Protein AF-A0A0C3HER8-F1 (afdb_monomer_lite)

pLDDT: mean 70.4, std 22.16, range [34.41, 98.25]

Foldseek 3Di:
DDDDDDDDDDDDDDDDDDDDDDDDDDDDDDDPDDDDDDDDDPDPDDDDDDPPVVVVVVCVVVVVDDDPDDDDDDDDDPDDPVPPDDPPPCDPCNDPPDDPVVVVVCCVVPDDPVVVVVVVVVVVVVVVVVVVVVVVVVCVVVVVVVVVVVVVVVVCVVVVVVVVVVVVVVVVVVVVVVVVVVVVVVVD

InterPro domains:
  IPR014812 Vacuolar protein sorting-associated protein 51 [PTHR15954] (51-187)

Structure (mmCIF, N/CA/C/O backbone):
data_AF-A0A0C3HER8-F1
#
_entry.id   AF-A0A0C3HER8-F1
#
loop_
_atom_site.group_PDB
_atom_site.id
_atom_site.type_symbol
_atom_site.label_atom_id
_atom_site.label_alt_id
_atom_site.label_comp_id
_atom_site.label_asym_id
_atom_site.label_entity_id
_atom_site.label_seq_id
_atom_site.pdbx_PDB_ins_code
_atom_site.Cartn_x
_atom_site.Cartn_y
_atom_site.Cartn_z
_atom_site.occupancy
_atom_site.B_iso_or_equiv
_atom_site.auth_seq_id
_atom_site.auth_comp_id
_atom_site.auth_asym_id
_atom_site.auth_atom_id
_atom_site.pdbx_PDB_model_num
ATOM 1 N N . MET A 1 1 ? 66.179 -11.583 64.950 1.00 36.03 1 MET A N 1
ATOM 2 C CA . MET A 1 1 ? 67.296 -12.157 64.172 1.00 36.03 1 MET A CA 1
ATOM 3 C C . MET A 1 1 ? 66.731 -12.694 62.861 1.00 36.03 1 MET A C 1
ATOM 5 O O . MET A 1 1 ? 65.761 -13.429 62.936 1.00 36.03 1 MET A O 1
ATOM 9 N N . SER A 1 2 ? 67.297 -12.243 61.731 1.00 41.34 2 SER A N 1
ATOM 10 C CA . SER A 1 2 ? 67.561 -12.968 60.462 1.00 41.34 2 SER A CA 1
ATOM 11 C C . SER A 1 2 ? 66.418 -13.782 59.808 1.00 41.34 2 SER A C 1
ATOM 13 O O . SER A 1 2 ? 65.965 -14.758 60.381 1.00 41.34 2 SER A O 1
ATOM 15 N N . THR A 1 3 ? 65.813 -13.341 58.690 1.00 47.31 3 THR A N 1
ATOM 16 C CA . THR A 1 3 ? 66.182 -13.539 57.252 1.00 47.31 3 THR A CA 1
ATOM 17 C C . THR A 1 3 ? 66.049 -14.968 56.704 1.00 47.31 3 THR A C 1
ATOM 19 O O . THR A 1 3 ? 66.429 -15.907 57.389 1.00 47.31 3 THR A O 1
ATOM 22 N N . ILE A 1 4 ? 65.705 -15.047 55.400 1.00 44.41 4 ILE A N 1
ATOM 23 C CA . ILE A 1 4 ? 65.867 -16.148 54.409 1.00 44.41 4 ILE A CA 1
ATOM 24 C C . ILE A 1 4 ? 64.504 -16.763 54.019 1.00 44.41 4 ILE A C 1
ATOM 26 O O . ILE A 1 4 ? 63.857 -17.436 54.808 1.00 44.41 4 ILE A O 1
ATOM 30 N N . THR A 1 5 ? 63.963 -16.503 52.821 1.00 42.19 5 THR A N 1
ATOM 31 C CA . THR A 1 5 ? 64.380 -17.188 51.579 1.00 42.19 5 THR A CA 1
ATOM 32 C C . THR A 1 5 ? 63.949 -16.409 50.315 1.00 42.19 5 THR A C 1
ATOM 34 O O . THR A 1 5 ? 62.764 -16.188 50.089 1.00 42.19 5 THR A O 1
ATOM 37 N N . SER A 1 6 ? 64.931 -16.015 49.497 1.00 42.56 6 SER A N 1
ATOM 38 C CA . SER A 1 6 ? 64.854 -15.663 48.053 1.00 42.56 6 SER A CA 1
ATOM 39 C C . SER A 1 6 ? 64.856 -16.971 47.200 1.00 42.56 6 SER A C 1
ATOM 41 O O . SER A 1 6 ? 65.068 -18.007 47.828 1.00 42.56 6 SER A O 1
ATOM 43 N N . PRO A 1 7 ? 64.768 -17.031 45.835 1.00 53.53 7 PRO A N 1
ATOM 44 C CA . PRO A 1 7 ? 65.050 -15.960 44.864 1.00 53.53 7 PRO A CA 1
ATOM 45 C C . PRO A 1 7 ? 64.317 -15.962 43.484 1.00 53.53 7 PRO A C 1
ATOM 47 O O . PRO A 1 7 ? 63.712 -16.932 43.047 1.00 53.53 7 PRO A O 1
ATOM 50 N N . ARG A 1 8 ? 64.600 -14.867 42.759 1.00 44.84 8 ARG A N 1
ATOM 51 C CA . ARG A 1 8 ? 64.931 -14.727 41.319 1.00 44.84 8 ARG A CA 1
ATOM 52 C C . ARG A 1 8 ? 63.844 -14.611 40.233 1.00 44.84 8 ARG A C 1
ATOM 54 O O . ARG A 1 8 ? 62.981 -15.452 40.045 1.00 44.84 8 ARG A O 1
ATOM 61 N N . GLU A 1 9 ? 64.051 -13.537 39.471 1.00 43.25 9 GLU A N 1
ATOM 62 C CA . GLU A 1 9 ? 63.385 -13.013 38.279 1.00 43.25 9 GLU A CA 1
ATOM 63 C C . GLU A 1 9 ? 63.545 -13.880 37.012 1.00 43.25 9 GLU A C 1
ATOM 65 O O . GLU A 1 9 ? 64.532 -14.601 36.871 1.00 43.25 9 GLU A O 1
ATOM 70 N N . THR A 1 10 ? 62.665 -13.712 36.014 1.00 42.00 10 THR A N 1
ATOM 71 C CA . THR A 1 10 ? 62.975 -12.973 34.763 1.00 42.00 10 THR A CA 1
ATOM 72 C C . THR A 1 10 ? 61.785 -12.918 33.790 1.00 42.00 10 THR A C 1
ATOM 74 O O . THR A 1 10 ? 60.959 -13.818 33.697 1.00 42.00 10 THR A O 1
ATOM 77 N N . SER A 1 11 ? 61.742 -11.779 33.101 1.00 41.00 11 SER A N 1
ATOM 78 C CA . SER A 1 11 ? 60.847 -11.278 32.052 1.00 41.00 11 SER A CA 1
ATOM 79 C C . SER A 1 11 ? 60.719 -12.167 30.797 1.00 41.00 11 SER A C 1
ATOM 81 O O . SER A 1 11 ? 61.661 -12.881 30.467 1.00 41.00 11 SER A O 1
ATOM 83 N N . VAL A 1 12 ? 59.610 -12.042 30.043 1.00 40.78 12 VAL A N 1
ATOM 84 C CA . VAL A 1 12 ? 59.572 -11.516 28.648 1.00 40.78 12 VAL A CA 1
ATOM 85 C C . VAL A 1 12 ? 58.244 -11.857 27.937 1.00 40.78 12 VAL A C 1
ATOM 87 O O . VAL A 1 12 ? 57.794 -12.997 27.893 1.00 40.78 12 VAL A O 1
ATOM 90 N N . ASN A 1 13 ? 57.656 -10.820 27.332 1.00 46.50 13 ASN A N 1
ATOM 91 C CA . ASN A 1 13 ? 56.527 -10.824 26.394 1.00 46.50 13 ASN A CA 1
ATOM 92 C C . ASN A 1 13 ? 56.845 -11.541 25.060 1.00 46.50 13 ASN A C 1
ATOM 94 O O . ASN A 1 13 ? 57.901 -11.310 24.477 1.00 46.50 13 ASN A O 1
ATOM 98 N N . GLY A 1 14 ? 55.871 -12.256 24.482 1.00 35.16 14 GLY A N 1
ATOM 99 C CA . GLY A 1 14 ? 55.905 -12.717 23.083 1.00 35.16 14 GLY A CA 1
ATOM 100 C C . GLY A 1 14 ? 54.673 -13.553 22.711 1.00 35.16 14 GLY A C 1
ATOM 101 O O . GLY A 1 14 ? 54.462 -14.613 23.283 1.00 35.16 14 GLY A O 1
ATOM 102 N N . GLY A 1 15 ? 53.825 -13.051 21.806 1.00 37.53 15 GLY A N 1
ATOM 103 C CA . GLY A 1 15 ? 52.439 -13.510 21.615 1.00 37.53 15 GLY A CA 1
ATOM 104 C C . GLY A 1 15 ? 52.199 -14.741 20.727 1.00 37.53 15 GLY A C 1
ATOM 105 O O . GLY A 1 15 ? 53.120 -15.238 20.086 1.00 37.53 15 GLY A O 1
ATOM 106 N N . ARG A 1 16 ? 50.921 -15.171 20.662 1.00 38.00 16 ARG A N 1
ATOM 107 C CA . ARG A 1 16 ? 50.196 -15.766 19.505 1.00 38.00 16 ARG A CA 1
ATOM 108 C C . ARG A 1 16 ? 48.746 -16.184 19.880 1.00 38.00 16 ARG A C 1
ATOM 110 O O . ARG A 1 16 ? 48.547 -17.031 20.737 1.00 38.00 16 ARG A O 1
ATOM 117 N N . LEU A 1 17 ? 47.777 -15.536 19.219 1.00 43.94 17 LEU A N 1
ATOM 118 C CA . LEU A 1 17 ? 46.434 -15.946 18.730 1.00 43.94 17 LEU A CA 1
ATOM 119 C C . LEU A 1 17 ? 45.772 -17.258 19.229 1.00 43.94 17 LEU A C 1
ATOM 121 O O . LEU A 1 17 ? 46.312 -18.303 18.893 1.00 43.94 17 LEU A O 1
ATOM 125 N N . ILE A 1 18 ? 44.540 -17.190 19.793 1.00 48.09 18 ILE A N 1
ATOM 126 C CA . ILE A 1 18 ? 43.339 -18.054 19.527 1.00 48.09 18 ILE A CA 1
ATOM 127 C C . ILE A 1 18 ? 42.047 -17.294 19.967 1.00 48.09 18 ILE A C 1
ATOM 129 O O . ILE A 1 18 ? 42.058 -16.727 21.060 1.00 48.09 18 ILE A O 1
ATOM 133 N N . PRO A 1 19 ? 40.935 -17.261 19.189 1.00 44.22 19 PRO A N 1
ATOM 134 C CA . PRO A 1 19 ? 39.677 -16.611 19.581 1.00 44.22 19 PRO A CA 1
ATOM 135 C C . PRO A 1 19 ? 38.707 -17.586 20.277 1.00 44.22 19 PRO A C 1
ATOM 137 O O . PRO A 1 19 ? 38.518 -18.710 19.815 1.00 44.22 19 PRO A O 1
ATOM 140 N N . VAL A 1 20 ? 38.037 -17.145 21.348 1.00 43.97 20 VAL A N 1
ATOM 141 C CA . VAL A 1 20 ? 36.901 -17.865 21.953 1.00 43.97 20 VAL A CA 1
ATOM 142 C C . VAL A 1 20 ? 35.660 -16.983 21.870 1.00 43.97 20 VAL A C 1
ATOM 144 O O . VAL A 1 20 ? 35.653 -15.834 22.306 1.00 43.97 20 VAL A O 1
ATOM 147 N N . ILE A 1 21 ? 34.638 -17.546 21.237 1.00 46.84 21 ILE A N 1
ATOM 148 C CA . ILE A 1 21 ? 33.310 -16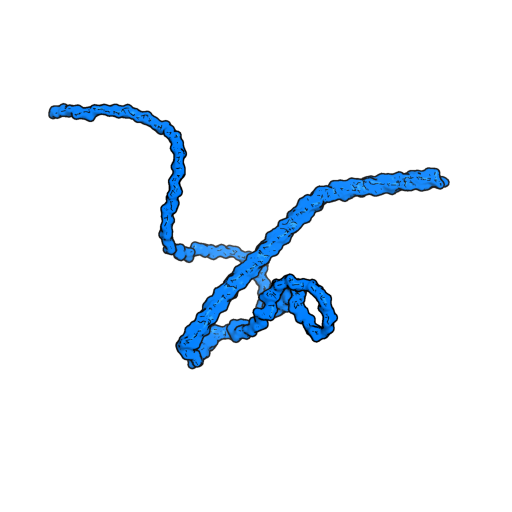.990 20.994 1.00 46.84 21 ILE A CA 1
ATOM 149 C C . ILE A 1 21 ? 32.611 -16.786 22.343 1.00 46.84 21 ILE A C 1
ATOM 151 O O . ILE A 1 21 ? 32.310 -17.755 23.037 1.00 46.84 21 ILE A O 1
ATOM 155 N N . SER A 1 22 ? 32.338 -15.531 22.696 1.00 39.12 22 SER A N 1
ATOM 156 C CA . SER A 1 22 ? 31.567 -15.160 23.885 1.00 39.12 22 SER A CA 1
ATOM 157 C C . SER A 1 22 ? 30.166 -14.720 23.472 1.00 39.12 22 SER A C 1
ATOM 159 O O . SER A 1 22 ? 29.969 -13.597 23.016 1.00 39.12 22 SER A O 1
ATOM 161 N N . THR A 1 23 ? 29.176 -15.591 23.650 1.00 47.62 23 THR A N 1
ATOM 162 C CA . THR A 1 23 ? 27.779 -15.161 23.815 1.00 47.62 23 THR A CA 1
ATOM 163 C C . THR A 1 23 ? 27.589 -14.596 25.220 1.00 47.62 23 THR A C 1
ATOM 165 O O . THR A 1 23 ? 28.063 -15.209 26.180 1.00 47.62 23 THR A O 1
ATOM 168 N N . PRO A 1 24 ? 26.824 -13.506 25.370 1.00 49.28 24 PRO A N 1
ATOM 169 C CA . PRO A 1 24 ? 25.799 -13.530 26.413 1.00 49.28 24 PRO A CA 1
ATOM 170 C C . PRO A 1 24 ? 24.442 -12.957 25.961 1.00 49.28 24 PRO A C 1
ATOM 172 O O . PRO A 1 24 ? 24.327 -11.820 25.519 1.00 49.28 24 PRO A O 1
ATOM 175 N N . THR A 1 25 ? 23.411 -13.794 26.101 1.00 38.12 25 THR A N 1
ATOM 176 C CA . THR A 1 25 ? 22.201 -13.566 26.910 1.00 38.12 25 THR A CA 1
ATOM 177 C C . THR A 1 25 ? 21.638 -12.139 27.038 1.00 38.12 25 THR A C 1
ATOM 179 O O . THR A 1 25 ? 22.191 -11.299 27.733 1.00 38.12 25 THR A O 1
ATOM 182 N N . SER A 1 26 ? 20.427 -11.978 26.485 1.00 35.28 26 SER A N 1
ATOM 183 C CA . SER A 1 26 ? 19.216 -11.389 27.094 1.00 35.28 26 SER A CA 1
ATOM 184 C C . SER A 1 26 ? 19.306 -10.029 27.802 1.00 35.28 26 SER A C 1
ATOM 186 O O . SER A 1 26 ? 19.876 -9.915 28.885 1.00 35.28 26 SER A O 1
ATOM 188 N N . SER A 1 27 ? 18.511 -9.059 27.333 1.00 41.69 27 SER A N 1
ATOM 189 C CA . SER A 1 27 ? 17.255 -8.627 27.993 1.00 41.69 27 SER A CA 1
ATOM 190 C C . SER A 1 27 ? 16.824 -7.233 27.515 1.00 41.69 27 SER A C 1
ATOM 192 O O . SER A 1 27 ? 17.546 -6.254 27.667 1.00 41.69 27 SER A O 1
ATOM 194 N N . SER A 1 28 ? 15.606 -7.161 26.985 1.00 48.19 28 SER A N 1
ATOM 195 C CA . SER A 1 28 ? 14.588 -6.139 27.258 1.00 48.19 28 SER A CA 1
ATOM 196 C C . SER A 1 28 ? 15.063 -4.777 27.792 1.00 48.19 28 SER A C 1
ATOM 198 O O . SER A 1 28 ? 15.012 -4.528 28.997 1.00 48.19 28 SER A O 1
ATOM 200 N N . ARG A 1 29 ? 15.396 -3.843 26.895 1.00 50.28 29 ARG A N 1
ATOM 201 C CA . ARG A 1 29 ? 15.227 -2.406 27.157 1.00 50.28 29 ARG A CA 1
ATOM 202 C C . ARG A 1 29 ? 14.633 -1.711 25.941 1.00 50.28 29 ARG A C 1
ATOM 204 O O . ARG A 1 29 ? 15.284 -1.502 24.925 1.00 50.28 29 ARG A O 1
ATOM 211 N N . THR A 1 30 ? 13.359 -1.372 26.086 1.00 51.62 30 THR A N 1
ATOM 212 C CA . THR A 1 30 ? 12.669 -0.331 25.336 1.00 51.62 30 THR A CA 1
ATOM 213 C C . THR A 1 30 ? 13.361 1.000 25.618 1.00 51.62 30 THR A C 1
ATOM 215 O O . THR A 1 30 ? 13.292 1.501 26.741 1.00 51.62 30 THR A O 1
ATOM 218 N N . SER A 1 31 ? 14.016 1.572 24.617 1.00 38.72 31 SER A N 1
ATOM 219 C CA . SER A 1 31 ? 14.501 2.948 24.671 1.00 38.72 31 SER A CA 1
ATOM 220 C C . SER A 1 31 ? 13.709 3.773 23.665 1.00 38.72 31 SER A C 1
ATOM 222 O O . SER A 1 31 ? 14.036 3.836 22.484 1.00 38.72 31 SER A O 1
ATOM 224 N N . LEU A 1 32 ? 12.626 4.377 24.169 1.00 51.75 32 LEU A N 1
ATOM 225 C CA . LEU A 1 32 ? 12.265 5.735 23.778 1.00 51.75 32 LEU A CA 1
ATOM 226 C C . LEU A 1 32 ? 13.506 6.606 24.001 1.00 51.75 32 LEU A C 1
ATOM 228 O O . LEU A 1 32 ? 14.039 6.592 25.109 1.00 51.75 32 LEU A O 1
ATOM 232 N N . GLU A 1 33 ? 13.969 7.273 22.947 1.00 42.47 33 GLU A N 1
ATOM 233 C CA . GLU A 1 33 ? 14.381 8.685 22.914 1.00 42.47 33 GLU A CA 1
ATOM 234 C C . GLU A 1 33 ? 15.303 8.883 21.699 1.00 42.47 33 GLU A C 1
ATOM 236 O O . GLU A 1 33 ? 16.478 8.528 21.732 1.00 42.47 33 GLU A O 1
ATOM 241 N N . ASN A 1 34 ? 14.792 9.478 20.618 1.00 47.88 34 ASN A N 1
ATOM 242 C CA . ASN A 1 34 ? 15.648 10.121 19.622 1.00 47.88 34 ASN A CA 1
ATOM 243 C C . ASN A 1 34 ? 15.051 11.496 19.274 1.00 47.88 34 ASN A C 1
ATOM 245 O O . ASN A 1 34 ? 13.858 11.584 18.969 1.00 47.88 34 ASN A O 1
ATOM 249 N N . PRO A 1 35 ? 15.849 12.576 19.367 1.00 44.81 35 PRO A N 1
ATOM 250 C CA . PRO A 1 35 ? 15.356 13.945 19.368 1.00 44.81 35 PRO A CA 1
ATOM 251 C C . PRO A 1 35 ? 14.879 14.395 17.986 1.00 44.81 35 PRO A C 1
ATOM 253 O O . PRO A 1 35 ? 15.418 14.009 16.951 1.00 44.81 35 PRO A O 1
ATOM 256 N N . ARG A 1 36 ? 13.866 15.264 18.010 1.00 45.38 36 ARG A N 1
ATOM 257 C CA . ARG A 1 36 ? 13.288 15.974 16.866 1.00 45.38 36 ARG A CA 1
ATOM 258 C C . ARG A 1 36 ? 14.373 16.698 16.060 1.00 45.38 36 ARG A C 1
ATOM 260 O O . ARG A 1 36 ? 14.901 17.711 16.511 1.00 45.38 36 ARG A O 1
ATOM 267 N N . SER A 1 37 ? 14.633 16.235 14.843 1.00 46.44 37 SER A N 1
ATOM 268 C CA . SER A 1 37 ? 15.275 17.043 13.806 1.00 46.44 37 SER A CA 1
ATOM 269 C C . SER A 1 37 ? 14.230 18.002 13.236 1.00 46.44 37 SER A C 1
ATOM 271 O O . SER A 1 37 ? 13.267 17.583 12.595 1.00 46.44 37 SER A O 1
ATOM 273 N N . ALA A 1 38 ? 14.391 19.288 13.533 1.00 52.31 38 ALA A N 1
ATOM 274 C CA . ALA A 1 38 ? 13.652 20.367 12.902 1.00 52.31 38 ALA A CA 1
ATOM 275 C C . ALA A 1 38 ? 14.387 20.768 11.618 1.00 52.31 38 ALA A C 1
ATOM 277 O O . ALA A 1 38 ? 15.270 21.614 11.665 1.00 52.31 38 ALA A O 1
ATOM 278 N N . ASP A 1 39 ? 14.011 20.161 10.493 1.00 46.31 39 ASP A N 1
ATOM 279 C CA . ASP A 1 39 ? 14.335 20.678 9.161 1.00 46.31 39 ASP A CA 1
ATOM 280 C C . ASP A 1 39 ? 13.035 20.854 8.359 1.00 46.31 39 ASP A C 1
ATOM 282 O O . ASP A 1 39 ? 12.264 19.897 8.207 1.00 46.31 39 ASP A O 1
ATOM 286 N N . PRO A 1 40 ? 12.733 22.068 7.860 1.00 44.53 40 PRO A N 1
ATOM 287 C CA . PRO A 1 40 ? 11.542 22.315 7.067 1.00 44.53 40 PRO A CA 1
ATOM 288 C C . PRO A 1 40 ? 11.795 21.882 5.620 1.00 44.53 40 PRO A C 1
ATOM 290 O O . PRO A 1 40 ? 12.453 22.571 4.845 1.00 44.53 40 PRO A O 1
ATOM 293 N N . SER A 1 41 ? 11.242 20.734 5.230 1.00 46.03 41 SER A N 1
ATOM 294 C CA . SER A 1 41 ? 11.179 20.342 3.819 1.00 46.03 41 SER A CA 1
ATOM 295 C C . SER A 1 41 ? 10.253 21.312 3.055 1.00 46.03 41 SER A C 1
ATOM 297 O O . SER A 1 41 ? 9.126 21.540 3.507 1.00 46.03 41 SER A O 1
ATOM 299 N N . PRO A 1 42 ? 10.666 21.896 1.911 1.00 51.06 42 PRO A N 1
ATOM 300 C CA . PRO A 1 42 ? 10.017 23.076 1.333 1.00 51.06 42 PRO A CA 1
ATOM 301 C C . PRO A 1 42 ? 8.763 22.774 0.502 1.00 51.06 42 PRO A C 1
ATOM 303 O O . PRO A 1 42 ? 8.289 23.647 -0.215 1.00 51.06 42 PRO A O 1
ATOM 306 N N . ASN A 1 43 ? 8.191 21.570 0.584 1.00 50.56 43 ASN A N 1
ATOM 307 C CA . ASN A 1 43 ? 7.056 21.198 -0.260 1.00 50.56 43 ASN A CA 1
ATOM 308 C C . ASN A 1 43 ? 5.850 20.721 0.553 1.00 50.56 43 ASN A C 1
ATOM 310 O O . ASN A 1 43 ? 5.340 19.618 0.379 1.00 50.56 43 ASN A O 1
ATOM 314 N N . ARG A 1 44 ? 5.369 21.584 1.455 1.00 50.50 44 ARG A N 1
ATOM 315 C CA . ARG A 1 44 ? 4.023 21.463 2.026 1.00 50.50 44 ARG A CA 1
ATOM 316 C C . ARG A 1 44 ? 3.068 22.369 1.252 1.00 50.50 44 ARG A C 1
ATOM 318 O O . ARG A 1 44 ? 2.627 23.398 1.755 1.00 50.50 44 ARG A O 1
ATOM 325 N N . ALA A 1 45 ? 2.750 21.973 0.022 1.00 41.06 45 ALA A N 1
ATOM 326 C CA . ALA A 1 45 ? 1.565 22.469 -0.663 1.00 41.06 45 ALA A CA 1
ATOM 327 C C . ALA A 1 45 ? 0.364 21.642 -0.186 1.00 41.06 45 ALA A C 1
ATOM 329 O O . ALA A 1 45 ? 0.315 20.422 -0.340 1.00 41.06 45 ALA A O 1
ATOM 330 N N . ALA A 1 46 ? -0.571 22.319 0.470 1.00 51.72 46 ALA A N 1
ATOM 331 C CA . ALA A 1 46 ? -1.815 21.758 0.960 1.00 51.72 46 ALA A CA 1
ATOM 332 C C . ALA A 1 46 ? -2.633 21.129 -0.177 1.00 51.72 46 ALA A C 1
ATOM 334 O O . ALA A 1 46 ? -2.906 21.791 -1.171 1.00 51.72 46 ALA A O 1
ATOM 335 N N . THR A 1 47 ? -3.085 19.888 0.003 1.00 46.31 47 THR A N 1
ATOM 336 C CA . THR A 1 47 ? -4.281 19.364 -0.672 1.00 46.31 47 THR A CA 1
ATOM 337 C C . THR A 1 47 ? -4.995 18.385 0.253 1.00 46.31 47 THR A C 1
ATOM 339 O O . THR A 1 47 ? -4.773 17.178 0.261 1.00 46.31 47 THR A O 1
ATOM 342 N N . THR A 1 48 ? -5.897 18.931 1.059 1.00 56.88 48 THR A N 1
ATOM 343 C CA . THR A 1 48 ? -7.110 18.209 1.433 1.00 56.88 48 THR A CA 1
ATOM 344 C C . THR A 1 48 ? -7.890 17.927 0.134 1.00 56.88 48 THR A C 1
ATOM 346 O O . THR A 1 48 ? -7.889 18.768 -0.763 1.00 56.88 48 THR A O 1
ATOM 349 N N . THR A 1 49 ? -8.538 16.759 0.016 1.00 57.19 49 THR A N 1
ATOM 350 C CA . THR A 1 49 ? -9.519 16.347 -1.032 1.00 57.19 49 THR A CA 1
ATOM 351 C C . THR A 1 49 ? -9.145 15.419 -2.208 1.00 57.19 49 THR A C 1
ATOM 353 O O . THR A 1 49 ? -9.991 15.297 -3.083 1.00 57.19 49 THR A O 1
ATOM 356 N N . GLN A 1 50 ? -8.022 14.684 -2.300 1.00 53.41 50 GLN A N 1
ATOM 357 C CA . GLN A 1 50 ? -7.827 13.783 -3.478 1.00 53.41 50 GLN A CA 1
ATOM 358 C C . GLN A 1 50 ? -7.260 12.355 -3.259 1.00 53.41 50 GLN A C 1
ATOM 360 O O . GLN A 1 50 ? -6.478 11.889 -4.086 1.00 53.41 50 GLN A O 1
ATOM 365 N N . PRO A 1 51 ? -7.682 11.567 -2.251 1.00 58.59 51 PRO A N 1
ATOM 366 C CA . PRO A 1 51 ? -7.339 10.137 -2.231 1.00 58.59 51 PRO A CA 1
ATOM 367 C C . PRO A 1 51 ? -8.060 9.337 -3.342 1.00 58.59 51 PRO A C 1
ATOM 369 O O . PRO A 1 51 ? -7.506 8.386 -3.892 1.00 58.59 51 PRO A O 1
ATOM 372 N N . ARG A 1 52 ? -9.274 9.750 -3.750 1.00 58.41 52 ARG A N 1
ATOM 373 C CA . ARG A 1 52 ? -10.111 9.012 -4.722 1.00 58.41 52 ARG A CA 1
ATOM 374 C C . ARG A 1 52 ? -9.619 9.105 -6.174 1.00 58.41 52 ARG A C 1
ATOM 376 O O . ARG A 1 52 ? -9.631 8.096 -6.878 1.00 58.41 52 ARG A O 1
ATOM 383 N N . ARG A 1 53 ? -9.134 10.275 -6.618 1.00 63.19 53 ARG A N 1
ATOM 384 C CA . ARG A 1 53 ? -8.527 10.428 -7.961 1.00 63.19 53 ARG A CA 1
ATOM 385 C C . ARG A 1 53 ? -7.233 9.631 -8.090 1.00 63.19 53 ARG A C 1
ATOM 387 O O . ARG A 1 53 ? -7.013 9.021 -9.131 1.00 63.19 53 ARG A O 1
ATOM 394 N N . ASN A 1 54 ? -6.442 9.561 -7.019 1.00 69.12 54 ASN A N 1
ATOM 395 C CA . ASN A 1 54 ? -5.209 8.777 -7.007 1.00 69.12 54 ASN A CA 1
ATOM 396 C C . ASN A 1 54 ? -5.502 7.275 -7.128 1.00 69.12 54 ASN A C 1
ATOM 398 O O . ASN A 1 54 ? -4.837 6.593 -7.901 1.00 69.12 54 ASN A O 1
ATOM 402 N N . ARG A 1 55 ? -6.555 6.765 -6.467 1.00 76.75 55 ARG A N 1
ATOM 403 C CA . ARG A 1 55 ? -6.981 5.360 -6.618 1.00 76.75 55 ARG A CA 1
ATOM 404 C C . ARG A 1 55 ? -7.431 5.035 -8.047 1.00 76.75 55 ARG A C 1
ATOM 406 O O . ARG A 1 55 ? -7.087 3.977 -8.563 1.00 76.75 55 ARG A O 1
ATOM 413 N N . ALA A 1 56 ? -8.174 5.931 -8.698 1.00 74.50 56 ALA A N 1
ATOM 414 C CA . ALA A 1 56 ? -8.613 5.738 -10.083 1.00 74.50 56 ALA A CA 1
ATOM 415 C C . ALA A 1 56 ? -7.441 5.767 -11.081 1.00 74.50 56 ALA A C 1
ATOM 417 O O . ALA A 1 56 ? -7.360 4.894 -11.941 1.00 74.50 56 ALA A O 1
ATOM 418 N N . ALA A 1 57 ? -6.508 6.708 -10.915 1.00 75.19 57 ALA A N 1
ATOM 419 C CA . ALA A 1 57 ? -5.314 6.812 -11.754 1.00 75.19 57 ALA A CA 1
ATOM 420 C C . ALA A 1 57 ? -4.409 5.577 -11.629 1.00 75.19 57 ALA A C 1
ATOM 422 O O . ALA A 1 57 ? -3.873 5.097 -12.623 1.00 75.19 57 ALA A O 1
ATOM 423 N N . LEU A 1 58 ? -4.283 5.020 -10.420 1.00 75.06 58 LEU A N 1
ATOM 424 C CA . LEU A 1 58 ? -3.538 3.780 -10.201 1.00 75.06 58 LEU A CA 1
ATOM 425 C C . LEU A 1 58 ? -4.220 2.584 -10.880 1.00 75.06 58 LEU A C 1
ATOM 427 O O . LEU A 1 58 ? -3.542 1.782 -11.513 1.00 75.06 58 LEU A O 1
ATOM 431 N N . ARG A 1 59 ? -5.555 2.486 -10.830 1.00 84.50 59 ARG A N 1
ATOM 432 C CA . ARG A 1 59 ? -6.299 1.429 -11.543 1.00 84.50 59 ARG A CA 1
ATOM 433 C C . ARG A 1 59 ? -6.111 1.503 -13.058 1.00 84.50 59 ARG A C 1
ATOM 435 O O . ARG A 1 59 ? -6.010 0.466 -13.701 1.00 84.50 59 ARG A O 1
ATOM 442 N N . GLU A 1 60 ? -6.059 2.706 -13.620 1.00 80.19 60 GLU A N 1
ATOM 443 C CA . GLU A 1 60 ? -5.837 2.919 -15.054 1.00 80.19 60 GLU A CA 1
ATOM 444 C C . GLU A 1 60 ? -4.387 2.619 -15.465 1.00 80.19 60 GLU A C 1
ATOM 446 O O . GLU A 1 60 ? -4.171 1.940 -16.463 1.00 80.19 60 GLU A O 1
ATOM 451 N N . TYR A 1 61 ? -3.407 3.033 -14.652 1.00 79.25 61 TYR A N 1
ATOM 452 C CA . TYR A 1 61 ? -1.979 2.772 -14.875 1.00 79.25 61 TYR A CA 1
ATOM 453 C C . TYR A 1 61 ? -1.620 1.281 -14.845 1.00 79.25 61 TYR A C 1
ATOM 455 O O . TYR A 1 61 ? -0.743 0.844 -15.582 1.00 79.25 61 TYR A O 1
ATOM 463 N N . TYR A 1 62 ? -2.303 0.503 -14.004 1.00 81.25 62 TYR A N 1
ATOM 464 C CA . TYR A 1 62 ? -2.141 -0.949 -13.934 1.00 81.25 62 TYR A CA 1
ATOM 465 C C . TYR A 1 62 ? -3.174 -1.713 -14.786 1.00 81.25 62 TYR A C 1
ATOM 467 O O . TYR A 1 62 ? -3.255 -2.930 -14.683 1.00 81.25 62 TYR A O 1
ATOM 475 N N . ASN A 1 63 ? -3.963 -1.024 -15.625 1.00 67.56 63 ASN A N 1
ATOM 476 C CA . ASN A 1 63 ? -4.966 -1.616 -16.521 1.00 67.56 63 ASN A CA 1
ATOM 477 C C . ASN A 1 63 ? -6.039 -2.494 -15.829 1.00 67.56 63 ASN A C 1
ATOM 479 O O . ASN A 1 63 ? -6.644 -3.345 -16.473 1.00 67.56 63 ASN A O 1
ATOM 483 N N . LEU A 1 64 ? -6.371 -2.242 -14.556 1.00 67.50 64 LEU A N 1
ATOM 484 C CA . LEU A 1 64 ? -7.415 -2.948 -13.781 1.00 67.50 64 LEU A CA 1
ATOM 485 C C . LEU A 1 64 ? -8.857 -2.539 -14.172 1.00 67.50 64 LEU A C 1
ATOM 487 O O . LEU A 1 64 ? -9.778 -2.545 -13.352 1.00 67.50 64 LEU A O 1
ATOM 491 N N . LYS A 1 65 ? -9.084 -2.098 -15.411 1.00 60.19 65 LYS A N 1
ATOM 492 C CA . LYS A 1 65 ? -10.418 -1.702 -15.870 1.00 60.19 65 LYS A CA 1
ATOM 493 C C . LYS A 1 65 ? -11.187 -2.958 -16.283 1.00 60.19 65 LYS A C 1
ATOM 495 O O . LYS A 1 65 ? -10.840 -3.573 -17.285 1.00 60.19 65 LYS A O 1
ATOM 500 N N . ASN A 1 66 ? -12.247 -3.283 -15.540 1.00 58.19 66 ASN A N 1
ATOM 501 C CA . ASN A 1 66 ? -13.242 -4.288 -15.920 1.00 58.19 66 ASN A CA 1
ATOM 502 C C . ASN A 1 66 ? -13.666 -4.083 -17.379 1.00 58.19 66 ASN A C 1
ATOM 504 O O . ASN A 1 66 ? -14.279 -3.066 -17.716 1.00 58.19 66 ASN A O 1
ATOM 508 N N . VAL A 1 67 ? -13.346 -5.059 -18.223 1.00 47.78 67 VAL A N 1
ATOM 509 C CA . VAL A 1 67 ? -14.005 -5.250 -19.510 1.00 47.78 67 VAL A CA 1
ATOM 510 C C . VAL A 1 67 ? -15.406 -5.771 -19.176 1.00 47.78 67 VAL A C 1
ATOM 512 O O . VAL A 1 67 ? -15.504 -6.812 -18.528 1.00 47.78 67 VAL A O 1
ATOM 515 N N . PRO A 1 68 ? -16.502 -5.067 -19.514 1.00 45.81 68 PRO A N 1
ATOM 516 C CA . PRO A 1 68 ? -17.812 -5.692 -19.470 1.00 45.81 68 PRO A CA 1
ATOM 517 C C . PRO A 1 68 ? -17.814 -6.832 -20.493 1.00 45.81 68 PRO A C 1
ATOM 519 O O . PRO A 1 68 ? -17.602 -6.610 -21.682 1.00 45.81 68 PRO A O 1
ATOM 522 N N . GLU A 1 69 ? -17.990 -8.046 -19.980 1.00 47.03 69 GLU A N 1
ATOM 523 C CA . GLU A 1 69 ? -18.222 -9.290 -20.708 1.00 47.03 69 GLU A CA 1
ATOM 524 C C . GLU A 1 69 ? -19.246 -9.104 -21.836 1.00 47.03 69 GLU A C 1
ATOM 526 O O . GLU A 1 69 ? -20.447 -9.136 -21.592 1.00 47.03 69 GLU A O 1
ATOM 531 N N . GLU A 1 70 ? -18.766 -8.983 -23.074 1.00 43.75 70 GLU A N 1
ATOM 532 C CA . GLU A 1 70 ? -19.399 -9.605 -24.233 1.00 43.75 70 GLU A CA 1
ATOM 533 C C . GLU A 1 70 ? -18.316 -10.118 -25.204 1.00 43.75 70 GLU A C 1
ATOM 535 O O . GLU A 1 70 ? -17.526 -9.349 -25.745 1.00 43.75 70 GLU A O 1
ATOM 540 N N . GLN A 1 71 ? -18.381 -11.433 -25.463 1.00 40.28 71 GLN A N 1
ATOM 541 C CA . GLN A 1 71 ? -17.821 -12.200 -26.594 1.00 40.28 71 GLN A CA 1
ATOM 542 C C . GLN A 1 71 ? -16.457 -12.911 -26.433 1.00 40.28 71 GLN A C 1
ATOM 544 O O . GLN A 1 71 ? -15.387 -12.357 -26.645 1.00 40.28 71 GLN A O 1
ATOM 549 N N . LYS A 1 72 ? -16.579 -14.230 -26.184 1.00 45.97 72 LYS A N 1
ATOM 550 C CA . LYS A 1 72 ? -15.775 -15.378 -26.664 1.00 45.97 72 LYS A CA 1
ATOM 551 C C . LYS A 1 72 ? -14.438 -15.075 -27.367 1.00 45.97 72 LYS A C 1
ATOM 553 O O . LYS A 1 72 ? -14.427 -14.618 -28.507 1.00 45.97 72 LYS A O 1
ATOM 558 N N . GLY A 1 73 ? -13.351 -15.593 -26.794 1.00 34.41 73 GLY A N 1
ATOM 559 C CA . GLY A 1 73 ? -12.081 -15.816 -27.487 1.00 34.41 73 GLY A CA 1
ATOM 560 C C . GLY A 1 73 ? -11.131 -16.679 -26.658 1.00 34.41 73 GLY A C 1
ATOM 561 O O . GLY A 1 73 ? -10.833 -16.352 -25.520 1.00 34.41 73 GLY A O 1
ATOM 562 N N . ASP A 1 74 ? -10.722 -17.799 -27.238 1.00 37.97 74 ASP A N 1
ATOM 563 C CA . ASP A 1 74 ? -9.850 -18.848 -26.708 1.00 37.97 74 ASP A CA 1
ATOM 564 C C . ASP A 1 74 ? -8.381 -18.387 -26.557 1.00 37.97 74 ASP A C 1
ATOM 566 O O . ASP A 1 74 ? -7.902 -17.603 -27.376 1.00 37.97 74 ASP A O 1
ATOM 570 N N . GLY A 1 75 ? -7.656 -18.936 -25.571 1.00 39.09 75 GLY A N 1
ATOM 571 C CA . GLY A 1 75 ? -6.188 -19.036 -25.616 1.00 39.09 75 GLY A CA 1
ATOM 572 C C . GLY A 1 75 ? -5.333 -18.239 -24.611 1.00 39.09 75 GLY A C 1
ATOM 573 O O . GLY A 1 75 ? -4.863 -17.150 -24.910 1.00 39.09 75 GLY A O 1
ATOM 574 N N . VAL A 1 76 ? -4.987 -18.921 -23.511 1.00 42.56 76 VAL A N 1
ATOM 575 C CA . VAL A 1 76 ? -3.688 -18.930 -22.790 1.00 42.56 76 VAL A CA 1
ATOM 576 C C . VAL A 1 76 ? -3.158 -17.619 -22.179 1.00 42.56 76 VAL A C 1
ATOM 578 O O . VAL A 1 76 ? -2.527 -16.818 -22.860 1.00 42.56 76 VAL A O 1
ATOM 581 N N . SER A 1 77 ? -3.262 -17.501 -20.847 1.00 41.97 77 SER A N 1
ATOM 582 C CA . SER A 1 77 ? -2.182 -17.066 -19.930 1.00 41.97 77 SER A CA 1
ATOM 583 C C . SER A 1 77 ? -2.647 -17.233 -18.478 1.00 41.97 77 SER A C 1
ATOM 585 O O . SER A 1 77 ? -3.197 -16.321 -17.865 1.00 41.97 77 SER A O 1
ATOM 587 N N . GLU A 1 78 ? -2.445 -18.434 -17.934 1.00 49.22 78 GLU A N 1
ATOM 588 C CA . GLU A 1 78 ? -2.485 -18.687 -16.494 1.00 49.22 78 GLU A CA 1
ATOM 589 C C . GLU A 1 78 ? -1.246 -18.052 -15.844 1.00 49.22 78 GLU A C 1
ATOM 591 O O . GLU A 1 78 ? -0.196 -18.678 -15.737 1.00 49.22 78 GLU A O 1
ATOM 596 N N . GLU A 1 79 ? -1.356 -16.804 -15.394 1.00 42.31 79 GLU A N 1
ATOM 597 C CA . GLU A 1 79 ? -0.448 -16.267 -14.379 1.00 42.31 79 GLU A CA 1
ATOM 598 C C . GLU A 1 79 ? -1.238 -15.407 -13.383 1.00 42.31 79 GLU A C 1
ATOM 600 O O . GLU A 1 79 ? -1.356 -14.194 -13.495 1.00 42.31 79 GLU A O 1
ATOM 605 N N . SER A 1 80 ? -1.853 -16.096 -12.418 1.00 47.44 80 SER A N 1
ATOM 606 C CA . SER A 1 80 ? -1.960 -15.686 -11.012 1.00 47.44 80 SER A CA 1
ATOM 607 C C . SER A 1 80 ? -2.009 -14.171 -10.719 1.00 47.44 80 SER A C 1
ATOM 609 O O . SER A 1 80 ? -1.092 -13.612 -10.112 1.00 47.44 80 SER A O 1
ATOM 611 N N . SER A 1 81 ? -3.135 -13.513 -10.989 1.00 43.94 81 SER A N 1
ATOM 612 C CA . SER A 1 81 ? -3.508 -12.297 -10.258 1.00 43.94 81 SER A CA 1
ATOM 613 C C . SER A 1 81 ? -4.480 -12.662 -9.137 1.00 43.94 81 SER A C 1
ATOM 615 O O . SER A 1 81 ? -5.695 -12.554 -9.274 1.00 43.94 81 SER A O 1
ATOM 617 N N . ILE A 1 82 ? -3.920 -13.085 -7.999 1.00 52.00 82 ILE A N 1
ATOM 618 C CA . ILE A 1 82 ? -4.591 -13.370 -6.711 1.00 52.00 82 ILE A CA 1
ATOM 619 C C . ILE A 1 82 ? -5.169 -12.074 -6.070 1.00 52.00 82 ILE A C 1
ATOM 621 O O . ILE A 1 82 ? -5.203 -11.902 -4.857 1.00 52.00 82 ILE A O 1
ATOM 625 N N . HIS A 1 83 ? -5.623 -11.105 -6.862 1.00 49.50 83 HIS A N 1
ATOM 626 C CA . HIS A 1 83 ? -6.157 -9.824 -6.377 1.00 49.50 83 HIS A CA 1
ATOM 627 C C . HIS A 1 83 ? -7.557 -9.515 -6.916 1.00 49.50 83 HIS A C 1
ATOM 629 O O . HIS A 1 83 ? -7.955 -8.358 -6.992 1.00 49.50 83 HIS A O 1
ATOM 635 N N . ASP A 1 84 ? -8.326 -10.562 -7.220 1.00 44.00 84 ASP A N 1
ATOM 636 C CA . ASP A 1 84 ? -9.740 -10.474 -7.607 1.00 44.00 84 ASP A CA 1
ATOM 637 C C . ASP A 1 84 ? -10.722 -10.646 -6.426 1.00 44.00 84 ASP A C 1
ATOM 639 O O . ASP A 1 84 ? -11.887 -10.968 -6.604 1.00 44.00 84 ASP A O 1
ATOM 643 N N . PHE A 1 85 ? -10.287 -10.422 -5.182 1.00 42.94 85 PHE A N 1
ATOM 644 C CA . PHE A 1 85 ? -11.208 -10.380 -4.041 1.00 42.94 85 PHE A CA 1
ATOM 645 C C . PHE A 1 85 ? -10.757 -9.343 -3.021 1.00 42.94 85 PHE A C 1
ATOM 647 O O . PHE A 1 85 ? -10.021 -9.656 -2.094 1.00 42.94 85 PHE A O 1
ATOM 654 N N . SER A 1 86 ? -11.190 -8.098 -3.199 1.00 46.38 86 SER A N 1
ATOM 655 C CA . SER A 1 86 ? -11.793 -7.314 -2.118 1.00 46.38 86 SER A CA 1
ATOM 656 C C . SER A 1 86 ? -12.206 -5.969 -2.702 1.00 46.38 86 SER A C 1
ATOM 658 O O . SER A 1 86 ? -11.429 -5.015 -2.786 1.00 46.38 86 SER A O 1
ATOM 660 N N . GLU A 1 87 ? -13.467 -5.871 -3.108 1.00 47.94 87 GLU A N 1
ATOM 661 C CA . GLU A 1 87 ? -14.186 -4.624 -2.910 1.00 47.94 87 GLU A CA 1
ATOM 662 C C . GLU A 1 87 ? -14.180 -4.398 -1.392 1.00 47.94 87 GLU A C 1
ATOM 664 O O . GLU A 1 87 ? -15.059 -4.882 -0.687 1.00 47.94 87 GLU A O 1
ATOM 669 N N . VAL A 1 88 ? -13.101 -3.794 -0.868 1.00 56.66 88 VAL A N 1
ATOM 670 C CA . VAL A 1 88 ? -13.010 -3.412 0.542 1.00 56.66 88 VAL A CA 1
ATOM 671 C C . VAL A 1 88 ? -14.147 -2.429 0.728 1.00 56.66 88 VAL A C 1
ATOM 673 O O . VAL A 1 88 ? -14.070 -1.282 0.281 1.00 56.66 88 VAL A O 1
ATOM 676 N N . GLN A 1 89 ? -15.248 -2.937 1.268 1.00 56.16 89 GLN A N 1
ATOM 677 C CA . GLN A 1 89 ? -16.404 -2.152 1.636 1.00 56.16 89 GLN A CA 1
ATOM 678 C C . GLN A 1 89 ? -15.859 -1.040 2.531 1.00 56.16 89 GLN A C 1
ATOM 680 O O . GLN A 1 89 ? -15.252 -1.341 3.557 1.00 56.16 89 GLN A O 1
ATOM 685 N N . GLU A 1 90 ? -15.942 0.212 2.063 1.00 62.81 90 GLU A N 1
ATOM 686 C CA . GLU A 1 90 ? -15.390 1.366 2.782 1.00 62.81 90 GLU A CA 1
ATOM 687 C C . GLU A 1 90 ? -15.962 1.316 4.202 1.00 62.81 90 GLU A C 1
ATOM 689 O O . GLU A 1 90 ? -17.184 1.371 4.372 1.00 62.81 90 GLU A O 1
ATOM 694 N N . SER A 1 91 ? -15.096 1.109 5.202 1.00 74.69 91 SER A N 1
ATOM 695 C CA . SER A 1 91 ? -15.541 0.945 6.581 1.00 74.69 91 SER A CA 1
ATOM 696 C C . SER A 1 91 ? -16.239 2.229 7.019 1.00 74.69 91 SER A C 1
ATOM 698 O O . SER A 1 91 ? -15.898 3.325 6.567 1.00 74.69 91 SER A O 1
ATOM 700 N N . GLU A 1 92 ? -17.195 2.141 7.942 1.00 78.12 92 GLU A N 1
ATOM 701 C CA . GLU A 1 92 ? -17.777 3.341 8.563 1.00 78.12 92 GLU A CA 1
ATOM 702 C C . GLU A 1 92 ? -16.692 4.208 9.233 1.00 78.12 92 GLU A C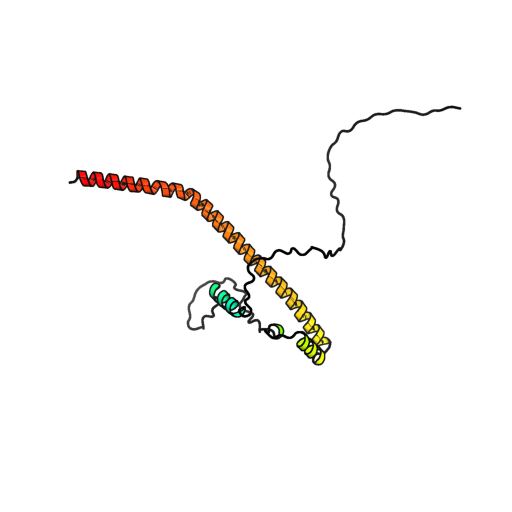 1
ATOM 704 O O . GLU A 1 92 ? -16.832 5.426 9.333 1.00 78.12 92 GLU A O 1
ATOM 709 N N . MET A 1 93 ? -15.570 3.582 9.612 1.00 82.38 93 MET A N 1
ATOM 710 C CA . MET A 1 93 ? -14.378 4.234 10.157 1.00 82.38 93 MET A CA 1
ATOM 711 C C . MET A 1 93 ? -13.519 4.954 9.102 1.00 82.38 93 MET A C 1
ATOM 713 O O . MET A 1 93 ? -12.698 5.792 9.466 1.00 82.38 93 MET A O 1
ATOM 717 N N . ASP A 1 94 ? -13.713 4.664 7.811 1.00 83.81 94 ASP A N 1
ATOM 718 C CA . ASP A 1 94 ? -12.963 5.261 6.695 1.00 83.81 94 ASP A CA 1
ATOM 719 C C . ASP A 1 94 ? -13.644 6.522 6.126 1.00 83.81 94 ASP A C 1
ATOM 721 O O . ASP A 1 94 ? -13.171 7.117 5.150 1.00 83.81 94 ASP A O 1
ATOM 725 N N . GLN A 1 95 ? -14.771 6.943 6.712 1.00 86.75 95 GLN A N 1
ATOM 726 C CA . GLN A 1 95 ? -15.509 8.131 6.284 1.00 86.75 95 GLN A CA 1
ATOM 727 C C . GLN A 1 95 ? -14.724 9.419 6.575 1.00 86.75 95 GLN A C 1
ATOM 729 O O . GLN A 1 95 ? -14.053 9.557 7.594 1.00 86.75 95 GLN A O 1
ATOM 734 N N . VAL A 1 96 ? -14.839 10.407 5.681 1.00 84.31 96 VAL A N 1
ATOM 735 C CA . VAL A 1 96 ? -14.086 11.677 5.776 1.00 84.31 96 VAL A CA 1
ATOM 736 C C . VAL A 1 96 ? -14.449 12.474 7.033 1.00 84.31 96 VAL A C 1
ATOM 738 O O . VAL A 1 96 ? -13.580 13.117 7.618 1.00 84.31 96 VAL A O 1
ATOM 741 N N . ASP A 1 97 ? -15.708 12.388 7.461 1.00 87.38 97 ASP A N 1
ATOM 742 C CA . ASP A 1 97 ? -16.246 13.088 8.630 1.00 87.38 97 ASP A CA 1
ATOM 743 C C . ASP A 1 97 ? -16.331 12.172 9.868 1.00 87.38 97 ASP A C 1
ATOM 745 O O . ASP A 1 97 ? -17.180 12.366 10.739 1.00 87.38 97 ASP A O 1
ATOM 749 N N . PHE A 1 98 ? -15.487 11.136 9.945 1.00 90.56 98 PHE A N 1
ATOM 750 C CA . PHE A 1 98 ? -15.500 10.186 11.055 1.00 90.56 98 PHE A CA 1
ATOM 751 C C . PHE A 1 98 ? -15.136 10.856 12.392 1.00 90.56 98 PHE A C 1
ATOM 753 O O . PHE A 1 98 ? -14.011 11.322 12.592 1.00 90.56 98 PHE A O 1
ATOM 760 N N . ASP A 1 99 ? -16.083 10.855 13.336 1.00 91.19 99 ASP A N 1
ATOM 761 C CA . ASP A 1 99 ? -15.859 11.261 14.726 1.00 91.19 99 ASP A CA 1
ATOM 762 C C . ASP A 1 99 ? -15.660 10.032 15.623 1.00 91.19 99 ASP A C 1
ATOM 764 O O . ASP A 1 99 ? -16.605 9.330 15.999 1.00 91.19 99 ASP A O 1
ATOM 768 N N . ALA A 1 100 ? -14.407 9.811 16.021 1.00 90.19 100 ALA A N 1
ATOM 769 C CA . ALA A 1 100 ? -14.030 8.710 16.895 1.00 90.19 100 ALA A CA 1
ATOM 770 C C . ALA A 1 100 ? -14.723 8.769 18.268 1.00 90.19 100 ALA A C 1
ATOM 772 O O . ALA A 1 100 ? -15.053 7.724 18.827 1.00 90.19 100 ALA A O 1
ATOM 773 N N . ALA A 1 101 ? -14.951 9.962 18.828 1.00 91.31 101 ALA A N 1
ATOM 774 C CA . ALA A 1 101 ? -15.537 10.094 20.160 1.00 91.31 101 ALA A CA 1
ATOM 775 C C . ALA A 1 101 ? -17.025 9.718 20.152 1.00 91.31 101 ALA A C 1
ATOM 777 O O . ALA A 1 101 ? -17.477 8.970 21.024 1.00 91.31 101 ALA A O 1
ATOM 778 N N . ALA A 1 102 ? -17.768 10.187 19.145 1.00 91.75 102 ALA A N 1
ATOM 779 C CA . ALA A 1 102 ? -19.163 9.808 18.941 1.00 91.75 102 ALA A CA 1
ATOM 780 C C . ALA A 1 102 ? -19.308 8.307 18.650 1.00 91.75 102 ALA A C 1
ATOM 782 O O . ALA A 1 102 ? -20.151 7.650 19.262 1.00 91.75 102 ALA A O 1
ATOM 783 N N . TYR A 1 103 ? -18.442 7.749 17.797 1.00 90.62 103 TYR A N 1
ATOM 784 C CA . TYR A 1 103 ? -18.450 6.325 17.459 1.00 90.62 103 TYR A CA 1
ATOM 785 C C . TYR A 1 103 ? -18.193 5.434 18.681 1.00 90.62 103 TYR A C 1
ATOM 787 O O . TYR A 1 103 ? -18.958 4.510 18.948 1.00 90.62 103 TYR A O 1
ATOM 795 N N . ILE A 1 104 ? -17.166 5.737 19.484 1.00 91.94 104 ILE A N 1
ATOM 796 C CA . ILE A 1 104 ? -16.860 4.968 20.701 1.00 91.94 104 ILE A CA 1
ATOM 797 C C . ILE A 1 104 ? -18.025 5.039 21.691 1.00 91.94 104 ILE A C 1
ATOM 799 O O . ILE A 1 104 ? -18.394 4.021 22.276 1.00 91.94 104 ILE A O 1
ATOM 803 N N . LYS A 1 105 ? -18.631 6.220 21.868 1.00 93.31 105 LYS A N 1
ATOM 804 C CA . LYS A 1 105 ? -19.792 6.383 22.749 1.00 93.31 105 LYS A CA 1
ATOM 805 C C . LYS A 1 105 ? -20.974 5.531 22.277 1.00 93.31 105 LYS A C 1
ATOM 807 O O . LYS A 1 105 ? -21.536 4.791 23.077 1.00 93.31 105 LYS A O 1
ATOM 812 N N . GLN A 1 106 ? -21.297 5.580 20.986 1.00 91.44 106 GLN A N 1
ATOM 813 C CA . GLN A 1 106 ? -22.3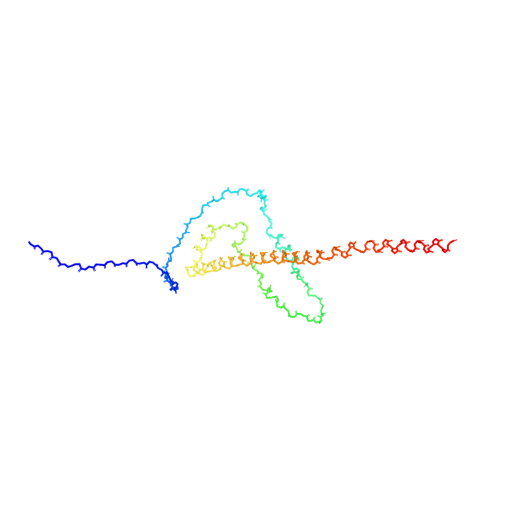57 4.767 20.391 1.00 91.44 106 GLN A CA 1
ATOM 814 C C . GLN A 1 106 ? -22.081 3.268 20.562 1.00 91.44 106 GLN A C 1
ATOM 816 O O . GLN A 1 106 ? -22.970 2.518 20.957 1.00 91.44 106 GLN A O 1
ATOM 821 N N . VAL A 1 107 ? -20.849 2.822 20.314 1.00 90.88 107 VAL A N 1
ATOM 822 C CA . VAL A 1 107 ? -20.443 1.418 20.465 1.00 90.88 107 VAL A CA 1
ATOM 823 C C . VAL A 1 107 ? -20.571 0.951 21.918 1.00 90.88 107 VAL A C 1
ATOM 825 O O . VAL A 1 107 ? -21.085 -0.137 22.157 1.00 90.88 107 VAL A O 1
ATOM 828 N N . LEU A 1 108 ? -20.184 1.775 22.895 1.00 91.31 108 LEU A N 1
ATOM 829 C CA . LEU A 1 108 ? -20.311 1.447 24.321 1.00 91.31 108 LEU A CA 1
ATOM 830 C C . LEU A 1 108 ? -21.764 1.423 24.815 1.00 91.31 108 LEU A C 1
ATOM 832 O O . LEU A 1 108 ? -22.077 0.667 25.730 1.00 91.31 108 LEU A O 1
ATOM 836 N N . GLU A 1 109 ? -22.640 2.249 24.239 1.00 93.31 109 GLU A N 1
ATOM 837 C CA . GLU A 1 109 ? -24.067 2.287 24.587 1.00 93.31 109 GLU A CA 1
ATOM 838 C C . GLU A 1 109 ? -24.868 1.148 23.933 1.00 93.31 109 GLU A C 1
ATOM 840 O O . GLU A 1 109 ? -25.889 0.729 24.478 1.00 93.31 109 GLU A O 1
ATOM 845 N N . THR A 1 110 ? -24.423 0.644 22.777 1.00 91.88 110 THR A N 1
ATOM 846 C CA . THR A 1 110 ? -25.181 -0.324 21.961 1.00 91.88 110 THR A CA 1
ATOM 847 C C . THR A 1 110 ? -24.675 -1.761 22.055 1.00 91.88 110 THR A C 1
ATOM 849 O O . THR A 1 110 ? -25.489 -2.681 21.983 1.00 91.88 110 THR A O 1
ATOM 852 N N . GLN A 1 111 ? -23.365 -1.977 22.203 1.00 92.06 111 GLN A N 1
ATOM 853 C CA . GLN A 1 111 ? -22.766 -3.312 22.152 1.00 92.06 111 GLN A CA 1
ATOM 854 C C . GLN A 1 111 ? -22.636 -3.941 23.538 1.00 92.06 111 GLN A C 1
ATOM 856 O O . GLN A 1 111 ? -22.314 -3.294 24.536 1.00 92.06 111 GLN A O 1
ATOM 861 N N . SER A 1 112 ? -22.822 -5.257 23.591 1.00 93.56 112 SER A N 1
ATOM 862 C CA . SER A 1 112 ? -22.480 -6.053 24.767 1.00 93.56 112 SER A CA 1
ATOM 863 C C . SER A 1 112 ? -20.958 -6.181 24.932 1.00 93.56 112 SER A C 1
ATOM 865 O O . SER A 1 112 ? -20.191 -6.038 23.980 1.00 93.56 112 SER A O 1
ATOM 867 N N . LEU A 1 113 ? -20.486 -6.530 26.135 1.00 92.06 113 LEU A N 1
ATOM 868 C CA . LEU A 1 113 ? -19.047 -6.688 26.411 1.00 92.06 113 LEU A CA 1
ATOM 869 C C . LEU A 1 113 ? -18.351 -7.683 25.460 1.00 92.0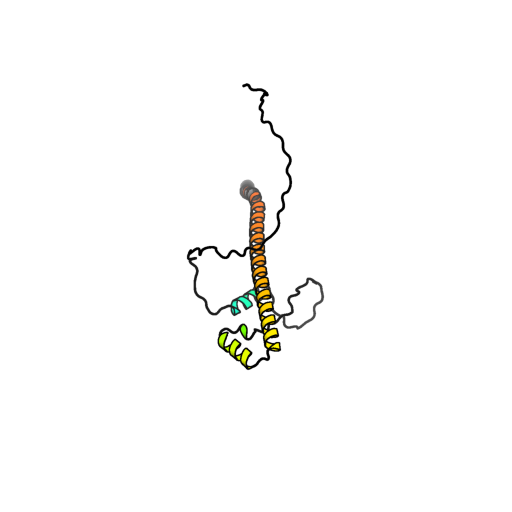6 113 LEU A C 1
ATOM 871 O O . LEU A 1 113 ? -17.201 -7.477 25.073 1.00 92.06 113 LEU A O 1
ATOM 875 N N . GLY A 1 114 ? -19.037 -8.766 25.083 1.00 93.06 114 GLY A N 1
ATOM 876 C CA . GLY A 1 114 ? -18.496 -9.769 24.164 1.00 93.06 114 GLY A CA 1
ATOM 877 C C . GLY A 1 114 ? -18.359 -9.254 22.730 1.00 93.06 114 GLY A C 1
ATOM 878 O O . GLY A 1 114 ? -17.393 -9.593 22.048 1.00 93.06 114 GLY A O 1
ATOM 879 N N . GLU A 1 115 ? -19.293 -8.416 22.284 1.00 92.12 115 GLU A N 1
ATOM 880 C CA . GLU A 1 115 ? -19.230 -7.744 20.983 1.00 92.12 115 GLU A CA 1
ATOM 881 C C . GLU A 1 115 ? -18.140 -6.679 20.976 1.00 92.12 115 GLU A C 1
ATOM 883 O O . GLU A 1 115 ? -17.326 -6.681 20.059 1.00 92.12 115 GLU A O 1
ATOM 888 N N . LEU A 1 116 ? -18.034 -5.887 22.049 1.00 92.94 116 LEU A N 1
ATOM 889 C CA . LEU A 1 116 ? -16.986 -4.882 22.223 1.00 92.94 116 LEU A CA 1
ATOM 890 C C . LEU A 1 116 ? -15.578 -5.492 22.133 1.00 92.94 116 LEU A C 1
ATOM 892 O O . LEU A 1 116 ? -14.657 -4.927 21.543 1.00 92.94 116 LEU A O 1
ATOM 896 N N . LEU A 1 117 ? -15.399 -6.681 22.711 1.00 94.44 117 LEU A N 1
ATOM 897 C CA . LEU A 1 117 ? -14.128 -7.394 22.649 1.00 94.44 117 LEU A CA 1
ATOM 898 C C . LEU A 1 117 ? -13.838 -7.917 21.234 1.00 94.44 117 LEU A C 1
ATOM 900 O O . LEU A 1 117 ? -12.678 -7.941 20.819 1.00 94.44 117 LEU A O 1
ATOM 904 N N . ARG A 1 118 ? -14.865 -8.301 20.465 1.00 94.12 118 ARG A N 1
ATOM 905 C CA . ARG A 1 118 ? -14.707 -8.675 19.050 1.00 94.12 118 ARG A CA 1
ATOM 906 C C . ARG A 1 118 ? -14.350 -7.467 18.190 1.00 94.12 118 ARG A C 1
ATOM 908 O O . ARG A 1 118 ? -13.398 -7.572 17.423 1.00 94.12 118 ARG A O 1
ATOM 915 N N . THR A 1 119 ? -15.040 -6.335 18.345 1.00 90.81 119 THR A N 1
ATOM 916 C CA . THR A 1 119 ? -14.711 -5.089 17.631 1.00 90.81 119 THR A CA 1
ATOM 917 C C . THR A 1 119 ? -13.299 -4.622 17.962 1.00 90.81 119 THR A C 1
ATOM 919 O O . THR A 1 119 ? -12.539 -4.321 17.046 1.00 90.81 119 THR A O 1
ATOM 922 N N . TYR A 1 120 ? -12.885 -4.664 19.232 1.00 92.00 120 TYR A N 1
ATOM 923 C CA . TYR A 1 120 ? -11.505 -4.354 19.623 1.00 92.00 120 TYR A CA 1
ATOM 924 C C . TYR A 1 120 ? -10.470 -5.245 18.917 1.00 92.00 120 TYR A C 1
ATOM 926 O O . TYR A 1 120 ? -9.482 -4.746 18.378 1.00 92.00 120 TYR A O 1
ATOM 934 N N . ASN A 1 121 ? -10.689 -6.564 18.894 1.00 95.50 121 ASN A N 1
ATOM 935 C CA . ASN A 1 121 ? -9.776 -7.489 18.218 1.00 95.50 121 ASN A CA 1
ATOM 936 C C . ASN A 1 121 ? -9.777 -7.307 16.691 1.00 95.50 121 ASN A C 1
ATOM 938 O O . ASN A 1 121 ? -8.726 -7.469 16.069 1.00 95.50 121 ASN A O 1
ATOM 942 N N . GLY A 1 122 ? -10.922 -6.949 16.101 1.00 93.44 122 GLY A N 1
ATOM 943 C CA . GLY A 1 122 ? -11.035 -6.576 14.690 1.00 93.44 122 GLY A CA 1
ATOM 944 C C . GLY A 1 122 ? -10.151 -5.376 14.371 1.00 93.44 122 GLY A C 1
ATOM 945 O O . GLY A 1 122 ? -9.184 -5.513 13.630 1.00 93.44 122 GLY A O 1
ATOM 946 N N . VAL A 1 123 ? -10.364 -4.257 15.070 1.00 92.50 123 VAL A N 1
ATOM 947 C CA . VAL A 1 123 ? -9.565 -3.032 14.898 1.00 92.50 123 VAL A CA 1
ATOM 948 C C . VAL A 1 123 ? -8.072 -3.289 15.130 1.00 92.50 123 VAL A C 1
ATOM 950 O O . VAL A 1 123 ? -7.228 -2.779 14.398 1.00 92.50 123 VAL A O 1
ATOM 953 N N . LEU A 1 124 ? -7.707 -4.111 16.119 1.00 95.62 124 LEU A N 1
ATOM 954 C CA . LEU A 1 124 ? -6.307 -4.478 16.353 1.00 95.62 124 LEU A CA 1
ATOM 955 C C . LEU A 1 124 ? -5.699 -5.257 15.175 1.00 95.62 124 LEU A C 1
ATOM 957 O O . LEU A 1 124 ? -4.515 -5.095 14.869 1.00 95.62 124 LEU A O 1
ATOM 961 N N . THR A 1 125 ? -6.490 -6.118 14.539 1.00 95.69 125 THR A N 1
ATOM 962 C CA . THR A 1 125 ? -6.079 -6.869 13.348 1.00 95.69 125 THR A CA 1
ATOM 963 C C . THR A 1 125 ? -5.926 -5.931 12.157 1.00 95.69 125 THR A C 1
ATOM 965 O O . THR A 1 125 ? -4.894 -5.982 11.490 1.00 95.69 125 THR A O 1
ATOM 968 N N . ASP A 1 126 ? -6.868 -5.009 11.972 1.00 92.75 126 ASP A N 1
ATOM 969 C CA . ASP A 1 126 ? -6.846 -4.018 10.895 1.00 92.75 126 ASP A CA 1
ATOM 970 C C . ASP A 1 126 ? -5.631 -3.094 11.012 1.00 92.75 126 ASP A C 1
ATOM 972 O O . ASP A 1 126 ? -4.912 -2.886 10.039 1.00 92.75 126 ASP A O 1
ATOM 976 N N . ILE A 1 127 ? -5.303 -2.623 12.222 1.00 94.06 127 ILE A N 1
ATOM 977 C CA . ILE A 1 127 ? -4.096 -1.817 12.472 1.00 94.06 127 ILE A CA 1
ATOM 978 C C . ILE A 1 127 ? -2.830 -2.566 12.031 1.00 94.06 127 ILE A C 1
ATOM 980 O O . ILE A 1 127 ? -1.935 -1.978 11.420 1.00 94.06 127 ILE A O 1
ATOM 984 N N . ARG A 1 128 ? -2.732 -3.865 12.335 1.00 96.31 128 ARG A N 1
ATOM 985 C CA . ARG A 1 128 ? -1.573 -4.685 11.945 1.00 96.31 128 ARG A CA 1
ATOM 986 C C . ARG A 1 128 ? -1.534 -4.935 10.441 1.00 96.31 128 ARG A C 1
ATOM 988 O O . ARG A 1 128 ? -0.450 -4.899 9.863 1.00 96.31 128 ARG A O 1
ATOM 995 N N . ALA A 1 129 ? -2.688 -5.179 9.824 1.00 93.81 129 ALA A N 1
ATOM 996 C CA . ALA A 1 129 ? -2.806 -5.363 8.383 1.00 93.81 129 ALA A CA 1
ATOM 997 C C . ALA A 1 129 ? -2.393 -4.090 7.630 1.00 93.81 129 ALA A C 1
ATOM 999 O O . ALA A 1 129 ? -1.551 -4.163 6.739 1.00 93.81 129 ALA A O 1
ATOM 1000 N N . LEU A 1 130 ? -2.879 -2.922 8.060 1.00 94.81 130 LEU A N 1
ATOM 1001 C CA . LEU A 1 130 ? -2.525 -1.623 7.483 1.00 94.81 130 LEU A CA 1
ATOM 1002 C C . LEU A 1 130 ? -1.035 -1.295 7.642 1.00 94.81 130 LEU A C 1
ATOM 1004 O O . LEU A 1 130 ? -0.415 -0.759 6.723 1.00 94.81 130 LEU A O 1
ATOM 1008 N N . ASP A 1 131 ? -0.420 -1.628 8.781 1.00 96.56 131 ASP A N 1
ATOM 1009 C CA . ASP A 1 131 ? 1.028 -1.456 8.954 1.00 96.56 131 ASP A CA 1
ATOM 1010 C C . ASP A 1 131 ? 1.831 -2.381 8.022 1.00 96.56 131 ASP A C 1
ATOM 1012 O O . ASP A 1 131 ? 2.830 -1.963 7.429 1.00 96.56 131 ASP A O 1
ATOM 1016 N N . ALA A 1 132 ? 1.384 -3.628 7.851 1.00 96.25 132 ALA A N 1
ATOM 1017 C CA . ALA A 1 132 ? 2.001 -4.570 6.925 1.00 96.25 132 ALA A CA 1
ATOM 1018 C C . ALA A 1 132 ? 1.862 -4.110 5.465 1.00 96.25 132 ALA A C 1
ATOM 1020 O O . ALA A 1 132 ? 2.854 -4.113 4.736 1.00 96.25 132 ALA A O 1
ATOM 1021 N N . GLU A 1 133 ? 0.678 -3.651 5.056 1.00 95.25 133 GLU A N 1
ATOM 1022 C CA . GLU A 1 133 ? 0.425 -3.104 3.720 1.00 95.25 133 GLU A CA 1
ATOM 1023 C C . GLU A 1 133 ? 1.282 -1.862 3.463 1.00 95.25 133 GLU A C 1
ATOM 1025 O O . GLU A 1 133 ? 1.974 -1.776 2.448 1.00 95.25 133 GLU A O 1
ATOM 1030 N N . ARG A 1 134 ? 1.332 -0.929 4.421 1.00 96.19 134 ARG A N 1
ATOM 1031 C CA . ARG A 1 134 ? 2.193 0.254 4.329 1.00 96.19 134 ARG A CA 1
ATOM 1032 C C . ARG A 1 134 ? 3.652 -0.138 4.115 1.00 96.19 134 ARG A C 1
ATOM 1034 O O . ARG A 1 134 ? 4.326 0.451 3.271 1.00 96.19 134 ARG A O 1
ATOM 1041 N N . LYS A 1 135 ? 4.156 -1.111 4.877 1.00 96.88 135 LYS A N 1
ATOM 1042 C CA . LYS A 1 135 ? 5.522 -1.622 4.702 1.00 96.88 135 LYS A CA 1
ATOM 1043 C C . LYS A 1 135 ? 5.697 -2.243 3.321 1.00 96.88 135 LYS A C 1
ATOM 1045 O O . LYS A 1 135 ? 6.670 -1.912 2.652 1.00 96.88 135 LYS A O 1
ATOM 1050 N N . ALA A 1 136 ? 4.764 -3.081 2.878 1.00 94.94 136 ALA A N 1
ATOM 1051 C CA . ALA A 1 136 ? 4.810 -3.717 1.564 1.00 94.94 136 ALA A CA 1
ATOM 1052 C C . ALA A 1 136 ? 4.879 -2.685 0.428 1.00 94.94 136 ALA A C 1
ATOM 1054 O O . ALA A 1 136 ? 5.741 -2.802 -0.438 1.00 94.94 136 ALA A O 1
ATOM 1055 N N . LEU A 1 137 ? 4.063 -1.627 0.479 1.00 96.56 137 LEU A N 1
ATOM 1056 C CA . LEU A 1 137 ? 4.092 -0.533 -0.500 1.00 96.56 137 LEU A CA 1
ATOM 1057 C C . LEU A 1 137 ? 5.437 0.193 -0.524 1.00 96.56 137 LEU A C 1
ATOM 1059 O O . LEU A 1 137 ? 5.958 0.523 -1.588 1.00 96.56 137 LEU A O 1
ATOM 1063 N N . VAL A 1 138 ? 6.014 0.440 0.651 1.00 97.69 138 VAL A N 1
ATOM 1064 C CA . VAL A 1 138 ? 7.328 1.074 0.769 1.00 97.69 138 VAL A CA 1
ATOM 1065 C C . VAL A 1 138 ? 8.417 0.176 0.172 1.00 97.69 138 VAL A C 1
ATOM 1067 O O . VAL A 1 138 ? 9.252 0.660 -0.591 1.00 97.69 138 VAL A O 1
ATOM 1070 N N . TYR A 1 139 ? 8.393 -1.129 0.456 1.00 98.25 139 TYR A N 1
ATOM 1071 C CA . TYR A 1 139 ? 9.342 -2.084 -0.120 1.00 98.25 139 TYR A CA 1
ATOM 1072 C C . TYR A 1 139 ? 9.197 -2.216 -1.634 1.00 98.25 139 TYR A C 1
ATOM 1074 O O . TYR A 1 139 ? 10.207 -2.203 -2.332 1.00 98.25 139 TYR A O 1
ATOM 1082 N N . ASP A 1 140 ? 7.971 -2.289 -2.146 1.00 97.50 140 ASP A N 1
ATOM 1083 C CA . ASP A 1 140 ? 7.701 -2.336 -3.581 1.00 97.50 140 ASP A CA 1
ATOM 1084 C C . ASP A 1 140 ? 8.210 -1.067 -4.281 1.00 97.50 140 ASP A C 1
ATOM 1086 O O . ASP A 1 140 ? 8.929 -1.140 -5.277 1.00 97.50 140 ASP A O 1
ATOM 1090 N N . ASN A 1 141 ? 7.938 0.113 -3.714 1.00 97.50 141 ASN A N 1
ATOM 1091 C CA . ASN A 1 141 ? 8.402 1.373 -4.285 1.00 97.50 141 ASN A CA 1
ATOM 1092 C C . ASN A 1 141 ? 9.933 1.489 -4.292 1.00 97.50 141 ASN A C 1
ATOM 1094 O O . ASN A 1 141 ? 10.518 1.835 -5.321 1.00 97.50 141 ASN A O 1
ATOM 1098 N N . TYR A 1 142 ? 10.592 1.163 -3.175 1.00 97.94 142 TYR A N 1
ATOM 1099 C CA . TYR A 1 142 ? 12.053 1.182 -3.114 1.00 97.94 142 TYR A CA 1
ATOM 1100 C C . TYR A 1 142 ? 12.676 0.123 -4.020 1.00 97.94 142 TYR A C 1
ATOM 1102 O O . TYR A 1 142 ? 13.661 0.417 -4.695 1.00 97.94 142 TYR A O 1
ATOM 1110 N N . SER A 1 143 ? 12.095 -1.075 -4.093 1.00 96.56 143 SER A N 1
ATOM 1111 C CA . SER A 1 143 ? 12.551 -2.125 -5.004 1.00 96.56 143 SER A CA 1
ATOM 1112 C C . SER A 1 143 ? 12.472 -1.654 -6.455 1.00 96.56 143 SER A C 1
ATOM 1114 O O . SER A 1 143 ? 13.483 -1.692 -7.153 1.00 96.56 143 SER A O 1
ATOM 1116 N N . LYS A 1 144 ? 11.333 -1.089 -6.875 1.00 97.19 144 LYS A N 1
ATOM 1117 C CA . LYS A 1 144 ? 11.148 -0.512 -8.214 1.00 97.19 144 LYS A CA 1
ATOM 1118 C C . LYS A 1 144 ? 12.159 0.593 -8.518 1.00 97.19 144 LYS A C 1
ATOM 1120 O O . LYS A 1 144 ? 12.734 0.600 -9.604 1.00 97.19 144 LYS A O 1
ATOM 1125 N N . LEU A 1 145 ? 12.416 1.500 -7.572 1.00 97.94 145 LEU A N 1
ATOM 1126 C CA . LEU A 1 145 ? 13.422 2.560 -7.723 1.00 97.94 145 LEU A CA 1
ATOM 1127 C C . LEU A 1 145 ? 14.828 1.989 -7.917 1.00 97.94 145 LEU A C 1
ATOM 1129 O O . LEU A 1 145 ? 15.528 2.394 -8.843 1.00 97.94 145 LEU A O 1
ATOM 1133 N N . ILE A 1 146 ? 15.221 1.022 -7.088 1.00 95.69 146 ILE A N 1
ATOM 1134 C CA . ILE A 1 146 ? 16.525 0.359 -7.188 1.00 95.69 146 ILE A CA 1
ATOM 1135 C C . ILE A 1 146 ? 16.652 -0.336 -8.548 1.00 95.69 146 ILE A C 1
ATOM 1137 O O . ILE A 1 146 ? 17.626 -0.109 -9.269 1.00 95.69 146 ILE A O 1
ATOM 1141 N N . THR A 1 147 ? 15.643 -1.106 -8.956 1.00 97.62 147 THR A N 1
ATOM 1142 C CA . THR A 1 147 ? 15.624 -1.787 -10.257 1.00 97.62 147 THR A CA 1
ATOM 1143 C C . THR A 1 147 ? 15.686 -0.799 -11.423 1.00 97.62 147 THR A C 1
ATOM 1145 O O . THR A 1 147 ? 16.409 -1.039 -12.392 1.00 97.62 147 THR A O 1
ATOM 1148 N N . ALA A 1 148 ? 14.991 0.338 -11.336 1.00 97.81 148 ALA A N 1
ATOM 1149 C CA . ALA A 1 148 ? 15.058 1.391 -12.345 1.00 97.81 148 ALA A CA 1
ATOM 1150 C C . ALA A 1 148 ? 16.465 2.000 -12.428 1.00 97.81 148 ALA A C 1
ATOM 1152 O O . ALA A 1 148 ? 17.008 2.137 -13.525 1.00 97.81 148 ALA A O 1
ATOM 1153 N N . THR A 1 149 ? 17.096 2.301 -11.288 1.00 96.81 149 THR A N 1
ATOM 1154 C CA . THR A 1 149 ? 18.470 2.827 -11.281 1.00 96.81 149 THR A CA 1
ATOM 1155 C C . THR A 1 149 ? 19.485 1.832 -11.835 1.00 96.81 149 THR A C 1
ATOM 1157 O O . THR A 1 149 ? 20.368 2.226 -12.596 1.00 96.81 149 THR A O 1
ATOM 1160 N N . GLU A 1 150 ? 19.323 0.541 -11.542 1.00 95.88 150 GLU A N 1
ATOM 1161 C CA . GLU A 1 150 ? 20.184 -0.511 -12.085 1.00 95.88 150 GLU A CA 1
ATOM 1162 C C . GLU A 1 150 ? 19.976 -0.678 -13.595 1.00 95.88 150 GLU A C 1
ATOM 1164 O O . GLU A 1 150 ? 20.929 -0.837 -14.359 1.00 95.88 150 GLU A O 1
ATOM 1169 N N . THR A 1 151 ? 18.732 -0.543 -14.061 1.00 95.44 151 THR A N 1
ATOM 1170 C CA . THR A 1 151 ? 18.414 -0.543 -15.494 1.00 95.44 151 THR A CA 1
ATOM 1171 C C . THR A 1 151 ? 19.075 0.638 -16.205 1.00 95.44 151 THR A C 1
ATOM 1173 O O . THR A 1 151 ? 19.712 0.437 -17.238 1.00 95.44 151 THR A O 1
ATOM 1176 N N . ILE A 1 152 ? 19.010 1.848 -15.636 1.00 93.12 152 ILE A N 1
ATOM 1177 C CA . ILE A 1 152 ? 19.694 3.038 -16.172 1.00 93.12 152 ILE A CA 1
ATOM 1178 C C . ILE A 1 152 ? 21.208 2.813 -16.217 1.00 93.12 152 ILE A C 1
ATOM 1180 O O . ILE A 1 152 ? 21.845 3.112 -17.228 1.00 93.12 152 ILE A O 1
ATOM 1184 N N . ARG A 1 153 ? 21.790 2.249 -15.154 1.00 94.56 153 ARG A N 1
ATOM 1185 C CA . ARG A 1 153 ? 23.217 1.919 -15.112 1.00 94.56 153 ARG A CA 1
ATOM 1186 C C . ARG A 1 153 ? 23.597 0.956 -16.236 1.00 94.56 153 ARG A C 1
ATOM 1188 O O . ARG A 1 153 ? 24.515 1.247 -16.998 1.00 94.56 153 ARG A O 1
ATOM 1195 N N . LYS A 1 154 ? 22.850 -0.138 -16.392 1.00 92.50 154 LYS A N 1
ATOM 1196 C CA . LYS A 1 154 ? 23.065 -1.137 -17.446 1.00 92.50 154 LYS A CA 1
ATOM 1197 C C . LYS A 1 154 ? 22.873 -0.559 -18.849 1.00 92.50 154 LYS A C 1
ATOM 1199 O O . LYS A 1 154 ? 23.598 -0.935 -19.767 1.00 92.50 154 LYS A O 1
ATOM 1204 N N . MET A 1 155 ? 21.913 0.348 -19.041 1.00 89.44 155 MET A N 1
ATOM 1205 C CA . MET A 1 155 ? 21.743 1.075 -20.303 1.00 89.44 155 MET A CA 1
ATOM 1206 C C . MET A 1 155 ? 22.956 1.959 -20.599 1.00 89.44 155 MET A C 1
ATOM 1208 O O . MET A 1 155 ? 23.449 1.936 -21.724 1.00 89.44 155 MET A O 1
ATOM 1212 N N . ARG A 1 156 ? 23.483 2.673 -19.596 1.00 88.19 156 ARG A N 1
ATOM 1213 C CA . ARG A 1 156 ? 24.682 3.506 -19.750 1.00 88.19 156 ARG A CA 1
ATOM 1214 C C . ARG A 1 156 ? 25.912 2.670 -20.089 1.00 88.19 156 ARG A C 1
ATOM 1216 O O . ARG A 1 156 ? 26.573 2.959 -21.073 1.00 88.19 156 ARG A O 1
ATOM 1223 N N . GLU A 1 157 ? 26.155 1.583 -19.359 1.00 86.88 157 GLU A N 1
ATOM 1224 C CA . GLU A 1 157 ? 27.279 0.669 -19.617 1.00 86.88 157 GLU A CA 1
ATOM 1225 C C . GLU A 1 157 ? 27.213 0.017 -21.009 1.00 86.88 157 GLU A C 1
ATOM 1227 O O . GLU A 1 157 ? 28.251 -0.272 -21.595 1.00 86.88 157 GLU A O 1
ATOM 1232 N N . LYS A 1 158 ? 26.013 -0.204 -21.564 1.00 82.00 158 LYS A N 1
ATOM 1233 C CA . LYS A 1 158 ? 25.834 -0.702 -22.940 1.00 82.00 158 LYS A CA 1
ATOM 1234 C C . LYS A 1 158 ? 25.952 0.386 -24.012 1.00 82.00 158 LYS A C 1
ATOM 1236 O O . LYS A 1 158 ? 26.330 0.070 -25.136 1.00 82.00 158 LYS A O 1
ATOM 1241 N N . MET A 1 159 ? 25.609 1.634 -23.698 1.00 74.31 159 MET A N 1
ATOM 1242 C CA . MET A 1 159 ? 25.640 2.755 -24.645 1.00 74.31 159 MET A CA 1
ATOM 1243 C C . MET A 1 159 ? 27.007 3.453 -24.695 1.00 74.31 159 MET A C 1
ATOM 1245 O O . MET A 1 159 ? 27.429 3.872 -25.771 1.00 74.31 159 MET A O 1
ATOM 1249 N N . ASP A 1 160 ? 27.733 3.508 -23.574 1.00 69.00 160 ASP A N 1
ATOM 1250 C CA . ASP A 1 160 ? 29.112 4.009 -23.488 1.00 69.00 160 ASP A CA 1
ATOM 1251 C C . ASP A 1 160 ? 30.049 3.369 -24.543 1.00 69.00 160 ASP A C 1
ATOM 1253 O O . ASP A 1 160 ? 30.751 4.113 -25.232 1.00 69.00 160 ASP A O 1
ATOM 1257 N N . PRO A 1 161 ? 30.039 2.038 -24.781 1.00 66.19 161 PRO A N 1
ATOM 1258 C CA . PRO A 1 161 ? 30.817 1.412 -25.853 1.00 66.19 161 PRO A CA 1
ATOM 1259 C C . PRO A 1 161 ? 30.187 1.534 -27.252 1.00 66.19 161 PRO A C 1
ATOM 1261 O O . PRO A 1 161 ? 30.853 1.201 -28.231 1.00 66.19 161 PRO A O 1
ATOM 1264 N N . LEU A 1 162 ? 28.943 2.012 -27.392 1.00 59.12 162 LEU A N 1
ATOM 1265 C CA . LEU A 1 162 ? 28.284 2.205 -28.695 1.00 59.12 162 LEU A CA 1
ATOM 1266 C C . LEU A 1 162 ? 28.566 3.589 -29.309 1.00 59.12 162 LEU A C 1
ATOM 1268 O O . LEU A 1 162 ? 28.579 3.727 -30.532 1.00 59.12 162 LEU A O 1
ATOM 1272 N N . ASN A 1 163 ? 28.855 4.595 -28.477 1.00 61.59 163 ASN A N 1
ATOM 1273 C CA . ASN A 1 163 ? 29.310 5.916 -28.920 1.00 61.59 163 ASN A CA 1
ATOM 1274 C C . ASN A 1 163 ? 30.527 5.881 -29.871 1.00 61.59 163 ASN A C 1
ATOM 1276 O O . ASN A 1 163 ? 30.455 6.541 -30.905 1.00 61.59 163 ASN A O 1
ATOM 1280 N N . PRO A 1 164 ? 31.611 5.110 -29.632 1.00 62.97 164 PRO A N 1
ATOM 1281 C CA . PRO A 1 164 ? 32.736 5.059 -30.570 1.00 62.97 164 PRO A CA 1
ATOM 1282 C C . PRO A 1 164 ? 32.356 4.477 -31.948 1.00 62.97 164 PRO A C 1
ATOM 1284 O O . PRO A 1 164 ? 32.853 4.943 -32.977 1.00 62.97 164 PRO A O 1
ATOM 1287 N N . VAL A 1 165 ? 31.433 3.506 -32.004 1.00 61.12 165 VAL A N 1
ATOM 1288 C CA . VAL A 1 165 ? 30.937 2.946 -33.278 1.00 61.12 165 VAL A CA 1
ATOM 1289 C C . VAL A 1 165 ? 30.074 3.972 -34.019 1.00 61.12 165 VAL A C 1
ATOM 1291 O O . VAL A 1 165 ? 30.252 4.170 -35.217 1.00 61.12 165 VAL A O 1
ATOM 1294 N N . ALA A 1 166 ? 29.212 4.707 -33.312 1.00 64.81 166 ALA A N 1
ATOM 1295 C CA . ALA A 1 166 ? 28.459 5.816 -33.900 1.00 64.81 166 ALA A CA 1
ATOM 1296 C C . ALA A 1 166 ? 29.388 6.924 -34.443 1.00 64.81 166 ALA A C 1
ATOM 1298 O O . ALA A 1 166 ? 29.198 7.385 -35.564 1.00 64.81 166 ALA A O 1
ATOM 1299 N N . THR A 1 167 ? 30.463 7.277 -33.726 1.00 68.56 167 THR A N 1
ATOM 1300 C CA . THR A 1 167 ? 31.428 8.299 -34.183 1.00 68.56 167 THR A CA 1
ATOM 1301 C C . THR A 1 167 ? 32.315 7.865 -35.354 1.00 68.56 167 THR A C 1
ATOM 1303 O O . THR A 1 167 ? 32.942 8.709 -35.986 1.00 68.56 167 THR A O 1
ATOM 1306 N N . THR A 1 168 ? 32.389 6.565 -35.663 1.00 77.38 168 THR A N 1
ATOM 1307 C CA . THR A 1 168 ? 33.120 6.052 -36.840 1.00 77.38 168 THR A CA 1
ATOM 1308 C C . THR A 1 168 ? 32.229 5.907 -38.077 1.00 77.38 168 THR A C 1
ATOM 1310 O O . THR A 1 168 ? 32.745 5.878 -39.195 1.00 77.38 168 THR A O 1
ATOM 1313 N N . LEU A 1 169 ? 30.903 5.889 -37.906 1.00 81.81 169 LEU A N 1
ATOM 1314 C CA . LEU A 1 169 ? 29.927 5.842 -38.998 1.00 81.81 169 LEU A CA 1
ATOM 1315 C C . LEU A 1 169 ? 29.842 7.165 -39.769 1.00 81.81 169 LEU A C 1
ATOM 1317 O O . LEU A 1 169 ? 29.861 7.136 -40.996 1.00 81.81 169 LEU A O 1
ATOM 1321 N N . ASP A 1 170 ? 29.822 8.311 -39.086 1.00 81.94 170 ASP A N 1
ATOM 1322 C CA . ASP A 1 170 ? 29.775 9.633 -39.736 1.00 81.94 170 ASP A CA 1
ATOM 1323 C C . ASP A 1 170 ? 30.931 9.872 -40.732 1.00 81.94 170 ASP A C 1
ATOM 1325 O O . ASP A 1 170 ? 30.662 10.187 -41.898 1.00 81.94 170 ASP A O 1
ATOM 1329 N N . PRO A 1 171 ? 32.216 9.673 -40.366 1.00 86.88 171 PRO A N 1
ATOM 1330 C CA . PRO A 1 171 ? 33.317 9.825 -41.315 1.00 86.88 171 PRO A CA 1
ATOM 1331 C C . PRO A 1 171 ? 33.317 8.739 -42.401 1.00 86.88 171 PRO A C 1
ATOM 1333 O O . PRO A 1 171 ? 33.709 9.016 -43.537 1.00 86.88 171 PRO A O 1
ATOM 1336 N N . ALA A 1 172 ? 32.844 7.522 -42.104 1.00 89.12 172 ALA A N 1
ATOM 1337 C CA . ALA A 1 172 ? 32.697 6.473 -43.113 1.00 89.12 172 ALA A CA 1
ATOM 1338 C C . ALA A 1 172 ? 31.651 6.859 -44.172 1.00 89.12 172 ALA A C 1
ATOM 1340 O O . ALA A 1 172 ? 31.935 6.771 -45.368 1.00 89.12 172 ALA A O 1
ATOM 1341 N N . ILE A 1 173 ? 30.488 7.363 -43.754 1.00 89.94 173 ILE A N 1
ATOM 1342 C CA . ILE A 1 173 ? 29.431 7.852 -44.647 1.00 89.94 173 ILE A CA 1
ATOM 1343 C C . ILE A 1 173 ? 29.931 9.050 -45.462 1.00 89.94 173 ILE A C 1
ATOM 1345 O O . ILE A 1 173 ? 29.764 9.064 -46.682 1.00 89.94 173 ILE A O 1
ATOM 1349 N N . ALA A 1 174 ? 30.618 10.006 -44.832 1.00 90.69 174 ALA A N 1
ATOM 1350 C CA . ALA A 1 174 ? 31.223 11.137 -45.534 1.00 90.69 174 ALA A CA 1
ATOM 1351 C C . ALA A 1 174 ? 32.233 10.686 -46.608 1.00 90.69 174 ALA A C 1
ATOM 1353 O O . ALA A 1 174 ? 32.236 11.214 -47.719 1.00 90.69 174 ALA A O 1
ATOM 1354 N N . SER A 1 175 ? 33.047 9.663 -46.320 1.00 93.12 175 SER A N 1
ATOM 1355 C CA . SER A 1 175 ? 34.002 9.108 -47.291 1.00 93.12 175 SER A CA 1
ATOM 1356 C C . SER A 1 175 ? 33.322 8.428 -48.486 1.00 93.12 175 SER A C 1
ATOM 1358 O O . SER A 1 175 ? 33.814 8.520 -49.613 1.00 93.12 175 SER A O 1
ATOM 1360 N N . ILE A 1 176 ? 32.178 7.771 -48.261 1.00 94.44 176 ILE A N 1
ATOM 1361 C CA . ILE A 1 176 ? 31.376 7.147 -49.318 1.00 94.44 176 ILE A CA 1
ATOM 1362 C C . ILE A 1 176 ? 30.771 8.230 -50.211 1.00 94.44 176 ILE A C 1
ATOM 1364 O O . ILE A 1 176 ? 30.874 8.123 -51.431 1.00 94.44 176 ILE A O 1
ATOM 1368 N N . TYR A 1 177 ? 30.213 9.292 -49.619 1.00 94.44 177 TYR A N 1
ATOM 1369 C CA . TYR A 1 177 ? 29.701 10.442 -50.368 1.00 94.44 177 TYR A CA 1
ATOM 1370 C C . TYR A 1 177 ? 30.789 11.091 -51.226 1.00 94.44 177 TYR A C 1
ATOM 1372 O O . TYR A 1 177 ? 30.586 11.267 -52.424 1.00 94.44 177 TYR A O 1
ATOM 1380 N N . ALA A 1 178 ? 31.967 11.356 -50.653 1.00 92.81 178 ALA A N 1
ATOM 1381 C CA . ALA A 1 178 ? 33.085 11.947 -51.386 1.00 92.81 178 ALA A CA 1
ATOM 1382 C C . ALA A 1 178 ? 33.536 11.077 -52.576 1.00 92.81 178 ALA A C 1
ATOM 1384 O O . ALA A 1 178 ? 33.798 11.589 -53.663 1.00 92.81 178 ALA A O 1
ATOM 1385 N N . ARG A 1 179 ? 33.594 9.747 -52.403 1.00 93.25 179 ARG A N 1
ATOM 1386 C CA . ARG A 1 179 ? 33.918 8.813 -53.498 1.00 93.25 179 ARG A CA 1
ATOM 1387 C C . ARG A 1 179 ? 32.828 8.764 -54.566 1.00 93.25 179 ARG A C 1
ATOM 1389 O O . ARG A 1 179 ? 33.150 8.720 -55.748 1.00 93.25 179 ARG A O 1
ATOM 1396 N N . ALA A 1 180 ? 31.560 8.768 -54.164 1.00 93.44 180 ALA A N 1
ATOM 1397 C CA . ALA A 1 180 ? 30.438 8.783 -55.095 1.00 93.44 180 ALA A CA 1
ATOM 1398 C C . ALA A 1 180 ? 30.411 10.074 -55.931 1.00 93.44 180 ALA A C 1
ATOM 1400 O O . ALA A 1 180 ? 30.134 10.027 -57.127 1.00 93.44 180 ALA A O 1
ATOM 1401 N N . GLU A 1 181 ? 30.744 11.214 -55.323 1.00 93.31 181 GLU A N 1
ATOM 1402 C CA . GLU A 1 181 ? 30.833 12.503 -56.009 1.00 93.31 181 GLU A CA 1
ATOM 1403 C C . GLU A 1 181 ? 32.017 12.560 -56.983 1.00 93.31 181 GLU A C 1
ATOM 1405 O O . GLU A 1 181 ? 31.846 13.001 -58.116 1.00 93.31 181 GLU A O 1
ATOM 1410 N N . ALA A 1 182 ? 33.174 12.003 -56.611 1.00 91.94 182 ALA A N 1
ATOM 1411 C CA . ALA A 1 182 ? 34.315 11.876 -57.519 1.00 91.94 182 ALA A CA 1
ATOM 1412 C C . ALA A 1 182 ? 33.984 11.036 -58.768 1.00 91.94 182 ALA A C 1
ATOM 1414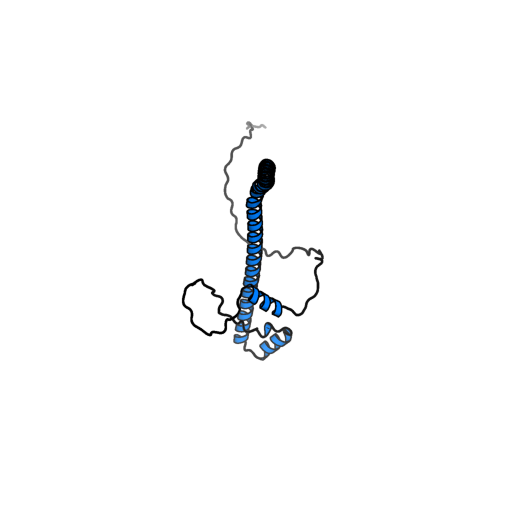 O O . ALA A 1 182 ? 34.268 11.460 -59.884 1.00 91.94 182 ALA A O 1
ATOM 1415 N N . ILE A 1 183 ? 33.322 9.884 -58.593 1.00 93.06 183 ILE A N 1
ATOM 1416 C CA . ILE A 1 183 ? 32.883 9.032 -59.715 1.00 93.06 183 ILE A CA 1
ATOM 1417 C C . ILE A 1 183 ? 31.879 9.772 -60.607 1.00 93.06 183 ILE A C 1
ATOM 1419 O O . ILE A 1 183 ? 31.911 9.640 -61.827 1.00 93.06 183 ILE A O 1
ATOM 1423 N N . LYS A 1 184 ? 30.972 10.554 -60.010 1.00 91.38 184 LYS A N 1
ATOM 1424 C CA . LYS A 1 184 ? 29.976 11.336 -60.751 1.00 91.38 184 LYS A CA 1
ATOM 1425 C C . LYS A 1 184 ? 30.620 12.414 -61.627 1.00 91.38 184 LYS A C 1
ATOM 1427 O O . LYS A 1 184 ? 30.141 12.624 -62.736 1.00 91.38 184 LYS A O 1
ATOM 1432 N N . GLU A 1 185 ? 31.656 13.091 -61.139 1.00 91.00 185 GLU A N 1
ATOM 1433 C CA . GLU A 1 185 ? 32.385 14.100 -61.919 1.00 91.00 185 GLU A CA 1
ATOM 1434 C C . GLU A 1 185 ? 33.253 13.469 -63.019 1.00 91.00 185 GLU A C 1
ATOM 1436 O O . GLU A 1 185 ? 33.382 14.049 -64.088 1.00 91.00 185 GLU A O 1
ATOM 1441 N N . GLU A 1 186 ? 33.791 12.262 -62.812 1.00 87.62 186 GLU A N 1
ATOM 1442 C CA . GLU A 1 186 ? 34.569 11.535 -63.832 1.00 87.62 186 GLU A CA 1
ATOM 1443 C C . GLU A 1 186 ? 33.696 10.980 -64.981 1.00 87.62 186 GLU A C 1
ATOM 1445 O O . GLU A 1 186 ? 34.177 10.747 -66.088 1.00 87.62 186 GLU A O 1
ATOM 1450 N N . LEU A 1 187 ? 32.397 10.784 -64.731 1.00 80.00 187 LEU A N 1
ATOM 1451 C CA . LEU A 1 187 ? 31.404 10.310 -65.706 1.00 80.00 187 LEU A CA 1
ATOM 1452 C C . LEU A 1 187 ? 30.729 11.430 -66.518 1.00 80.00 187 LEU A C 1
ATOM 1454 O O . LEU A 1 187 ? 29.835 11.138 -67.318 1.00 80.00 187 LEU A O 1
ATOM 1458 N N . LYS A 1 188 ? 31.106 12.690 -66.291 1.00 54.72 188 LYS A N 1
ATOM 1459 C CA . LYS A 1 188 ? 30.486 13.878 -66.884 1.00 54.72 188 LYS A CA 1
ATOM 1460 C C . LYS A 1 188 ? 31.416 14.555 -67.885 1.00 54.72 188 LYS A C 1
ATOM 1462 O O . LYS A 1 188 ? 30.874 15.065 -68.892 1.00 54.72 188 LYS A O 1
#

Sequence (188 aa):
MSTITSPRETSVNGGRLIPVISTPTSSSRTSLENPRSADPSPNRAATTTQPRRNRAALREYYNLKNVPEEQKGDGVSEESSIHDFSEVQESEMDQVDFDAAAYIKQVLETQSLGELLRTYNGVLTDIRALDAERKALVYDNYSKLITATETIRKMREKMDPLNPVATTLDPAIASIYARAEAIKEELK

Organism: Oidiodendron maius (strain Zn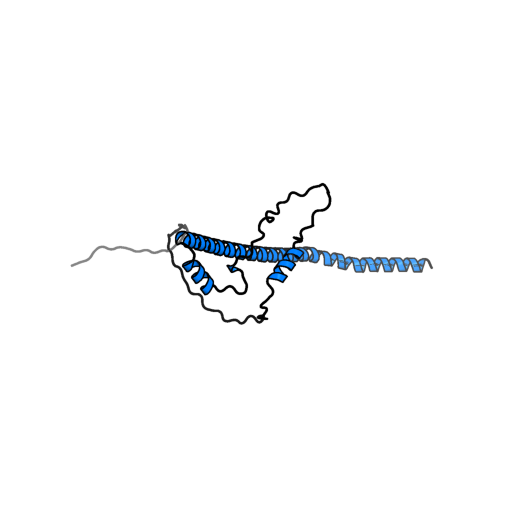) (NCBI:txid913774)

Radius of gyration: 37.21 Å; chains: 1; bounding box: 93×42×131 Å

Secondary structure (DSSP, 8-state):
-----------------------------------------S------S-HHHHHHHHHHHTT----------------------------GGG-TT--HHHHHHHHHHHS-HHHHHHHHHHHHHHHHHHHHHHHHHHHHHHHHHHHHHHHHHHHHHHHTTTHHHHHHHHHHHHHHHHHHHHHHHHT-